Protein AF-A0A947HPV7-F1 (afdb_monomer_lite)

Sequence (232 aa):
MKDLSSWTPMVLSAPIVLSAATLATTDALAGPPMPRPRCEGSESTSCSATPPKAGERVSLGR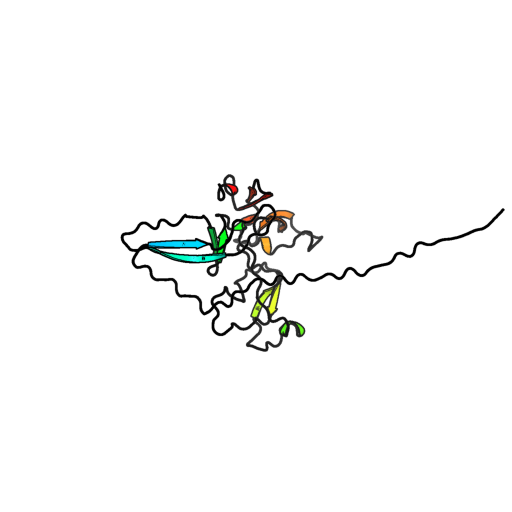IGYNCCPPTAKCNYAYVPFTECGHETCVYGRDPGRCPTRQPVVDPSASKDGGKSCSYGEPEQVCLNRKVTSACLMPYPTNYSGPPRNPPFKTCGDDRCTTSTFIEDCYPTRAETKKCDGAWTPVCLGGQLTDRCLPKAPPAGTTFAATVFATCKDGSCAIGGEGACSSFD

pLDDT: mean 75.67, std 17.44, range [29.84, 95.31]

Structure (mmCIF, N/CA/C/O backbone):
data_AF-A0A947HPV7-F1
#
_entry.id   AF-A0A947HPV7-F1
#
loop_
_atom_site.group_PDB
_atom_site.id
_atom_site.type_symbol
_atom_site.label_atom_id
_atom_site.label_alt_id
_atom_site.label_comp_id
_atom_site.label_asym_id
_atom_site.label_entity_id
_atom_site.label_seq_id
_atom_site.pdbx_PDB_ins_code
_atom_site.Cartn_x
_atom_site.Cartn_y
_atom_site.Cartn_z
_atom_site.oc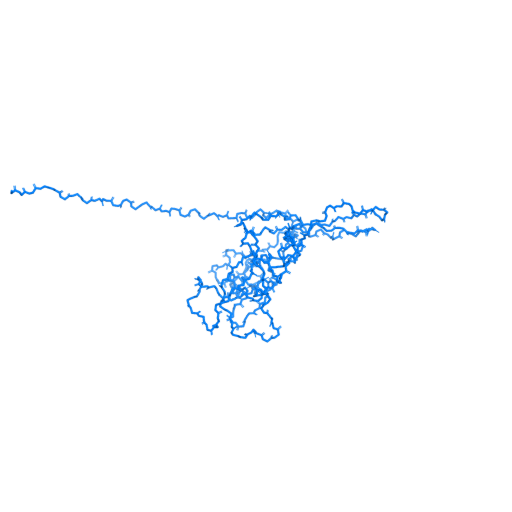cupancy
_atom_site.B_iso_or_equiv
_atom_site.auth_seq_id
_atom_site.auth_comp_id
_atom_site.auth_asym_id
_atom_site.auth_atom_id
_atom_site.pdbx_PDB_model_num
ATOM 1 N N . MET A 1 1 ? -43.108 -37.266 -48.393 1.00 36.88 1 MET A N 1
ATOM 2 C CA . MET A 1 1 ? -41.988 -37.076 -49.343 1.00 36.88 1 MET A CA 1
ATOM 3 C C . MET A 1 1 ? -41.836 -35.571 -49.499 1.00 36.88 1 MET A C 1
ATOM 5 O O . MET A 1 1 ? -42.781 -34.956 -49.954 1.00 36.88 1 MET A O 1
ATOM 9 N N . LYS A 1 2 ? -40.947 -34.961 -48.715 1.00 39.06 2 LYS A N 1
ATOM 10 C CA . LYS A 1 2 ? -39.577 -34.518 -49.045 1.00 39.06 2 LYS A CA 1
ATOM 11 C C . LYS A 1 2 ? -39.546 -33.004 -49.316 1.00 39.06 2 LYS A C 1
ATOM 13 O O . LYS A 1 2 ? -40.256 -32.524 -50.186 1.00 39.06 2 LYS A O 1
ATOM 18 N N . ASP A 1 3 ? -38.672 -32.369 -48.538 1.00 41.78 3 ASP A N 1
ATOM 19 C CA . ASP A 1 3 ? -38.000 -31.080 -48.709 1.00 41.78 3 ASP A CA 1
ATOM 20 C C . ASP A 1 3 ? -38.764 -29.768 -48.497 1.00 41.78 3 ASP A C 1
ATOM 22 O O . ASP A 1 3 ? -39.730 -29.457 -49.181 1.00 41.78 3 ASP A O 1
ATOM 26 N N . LEU A 1 4 ? -38.244 -29.015 -47.517 1.00 38.34 4 LEU A N 1
ATOM 27 C CA . LEU A 1 4 ? -38.099 -27.558 -47.352 1.00 38.34 4 LEU A CA 1
ATOM 28 C C . LEU A 1 4 ? -37.898 -27.338 -45.838 1.00 38.34 4 LEU A C 1
ATOM 30 O O . LEU A 1 4 ? -38.616 -27.907 -45.030 1.00 38.34 4 LEU A O 1
ATOM 34 N N . SER A 1 5 ? -36.984 -26.540 -45.316 1.00 41.97 5 SER A N 1
ATOM 35 C CA . SER A 1 5 ? -35.891 -25.753 -45.856 1.00 41.97 5 SER A CA 1
ATOM 36 C C . SER A 1 5 ? -35.039 -25.404 -44.635 1.00 41.97 5 SER A C 1
ATOM 38 O O . SER A 1 5 ? -35.573 -24.979 -43.611 1.00 41.97 5 SER A O 1
ATOM 40 N N . SER A 1 6 ? -33.728 -25.604 -44.738 1.00 43.06 6 SER A N 1
ATOM 41 C CA . SER A 1 6 ? -32.732 -25.145 -43.769 1.00 43.06 6 SER A CA 1
ATOM 42 C C . SER A 1 6 ? -32.863 -23.636 -43.539 1.00 43.06 6 SER A C 1
ATOM 44 O O . SER A 1 6 ? -32.857 -22.876 -44.507 1.00 43.06 6 SER A O 1
ATOM 46 N N . TRP A 1 7 ? -32.964 -23.210 -42.279 1.00 37.97 7 TRP A N 1
ATOM 47 C CA . TRP A 1 7 ? -32.727 -21.825 -41.866 1.00 37.97 7 TRP A CA 1
ATOM 48 C C . TRP A 1 7 ? -31.740 -21.825 -40.700 1.00 37.97 7 TRP A C 1
ATOM 50 O O . TRP A 1 7 ? -32.067 -22.157 -39.562 1.00 37.97 7 TRP A O 1
ATOM 60 N N . THR A 1 8 ? -30.502 -21.473 -41.022 1.00 46.19 8 THR A N 1
ATOM 61 C CA . THR A 1 8 ? -29.426 -21.111 -40.102 1.00 46.19 8 THR A CA 1
ATOM 62 C C . THR A 1 8 ? -29.732 -19.752 -39.464 1.00 46.19 8 THR A C 1
ATOM 64 O O . THR A 1 8 ? -29.945 -18.785 -40.197 1.00 46.19 8 THR A O 1
ATOM 67 N N . PRO A 1 9 ? -29.698 -19.602 -38.129 1.00 40.59 9 PRO A N 1
ATOM 68 C CA . PRO A 1 9 ? -29.653 -18.278 -37.529 1.00 40.59 9 PRO A CA 1
ATOM 69 C C . PRO A 1 9 ? -28.233 -17.709 -37.656 1.00 40.59 9 PRO A C 1
ATOM 71 O O . PRO A 1 9 ? -27.272 -18.255 -37.113 1.00 40.59 9 PRO A O 1
ATOM 74 N N . MET A 1 10 ? -28.100 -16.598 -38.386 1.00 39.28 10 MET A N 1
ATOM 75 C CA . MET A 1 10 ? -26.909 -15.750 -38.342 1.00 39.28 10 MET A CA 1
ATOM 76 C C . MET A 1 10 ? -26.777 -15.155 -36.937 1.00 39.28 10 MET A C 1
ATOM 78 O O . MET A 1 10 ? -27.600 -14.350 -36.506 1.00 39.28 10 MET A O 1
ATOM 82 N N . VAL A 1 11 ? -25.722 -15.548 -36.227 1.00 42.78 11 VAL A N 1
ATOM 83 C CA . VAL A 1 11 ? -25.285 -14.900 -34.991 1.00 42.78 11 VAL A CA 1
ATOM 84 C C . VAL A 1 11 ? -24.641 -13.571 -35.382 1.00 42.78 11 VAL A C 1
ATOM 86 O O . VAL A 1 11 ? -23.520 -13.539 -35.886 1.00 42.78 11 VAL A O 1
ATOM 89 N N . LEU A 1 12 ? -25.368 -12.469 -35.184 1.00 41.06 12 LEU A N 1
ATOM 90 C CA . LEU A 1 12 ? -24.816 -11.120 -35.276 1.00 41.06 12 LEU A CA 1
ATOM 91 C C . LEU A 1 12 ? -23.882 -10.903 -34.075 1.00 41.06 12 LEU A C 1
ATOM 93 O O . LEU A 1 12 ? -24.311 -10.587 -32.967 1.00 41.06 12 LEU A O 1
ATOM 97 N N . SER A 1 13 ? -22.589 -11.111 -34.290 1.00 40.81 13 SER A N 1
ATOM 98 C CA . SER A 1 13 ? -21.527 -10.725 -33.366 1.00 40.81 13 SER A CA 1
ATOM 99 C C . SER A 1 13 ? -21.391 -9.201 -33.357 1.00 40.81 13 SER A C 1
ATOM 101 O O . SER A 1 13 ? -20.741 -8.623 -34.227 1.00 40.81 13 SER A O 1
ATOM 103 N N . ALA A 1 14 ? -22.020 -8.545 -32.383 1.00 39.09 14 ALA A N 1
ATOM 104 C CA . ALA A 1 14 ? -21.755 -7.144 -32.079 1.00 39.09 14 ALA A CA 1
ATOM 105 C C . ALA A 1 14 ? -20.405 -7.029 -31.341 1.00 39.09 14 ALA A C 1
ATOM 107 O O . ALA A 1 14 ? -20.198 -7.739 -30.352 1.00 39.09 14 ALA A O 1
ATOM 108 N N . PRO A 1 15 ? -19.474 -6.160 -31.772 1.00 40.53 15 PRO A N 1
ATOM 109 C CA . PRO A 1 15 ? -18.279 -5.879 -30.995 1.00 40.53 15 PRO A CA 1
ATOM 110 C C . PRO A 1 15 ? -18.674 -5.117 -29.725 1.00 40.53 15 PRO A C 1
ATOM 112 O O . PRO A 1 15 ? -19.199 -4.005 -29.782 1.00 40.53 15 PRO A O 1
ATOM 115 N N . ILE A 1 16 ? -18.412 -5.723 -28.566 1.00 42.50 16 ILE A N 1
ATOM 116 C CA . ILE A 1 16 ? -18.448 -5.035 -27.276 1.00 42.50 16 ILE A CA 1
ATOM 117 C C . ILE A 1 16 ? -17.288 -4.038 -27.289 1.00 42.50 16 ILE A C 1
ATOM 119 O O . ILE A 1 16 ? -16.127 -4.405 -27.113 1.00 42.50 16 ILE A O 1
ATOM 123 N N . VAL A 1 17 ? -17.604 -2.769 -27.530 1.00 34.84 17 VAL A N 1
ATOM 124 C CA . VAL A 1 17 ? -16.683 -1.661 -27.283 1.00 34.84 17 VAL A CA 1
ATOM 125 C C . VAL A 1 17 ? -16.514 -1.575 -25.766 1.00 34.84 17 VAL A C 1
ATOM 127 O O . VAL A 1 17 ? -17.391 -1.079 -25.061 1.00 34.84 17 VAL A O 1
ATOM 130 N N . LEU A 1 18 ? -15.405 -2.114 -25.246 1.00 37.97 18 LEU A N 1
ATOM 131 C CA . LEU A 1 18 ? -14.950 -1.815 -23.891 1.00 37.97 18 LEU A CA 1
ATOM 132 C C . LEU A 1 18 ? -14.588 -0.326 -23.855 1.00 37.97 18 LEU A C 1
ATOM 134 O O . LEU A 1 18 ? -13.477 0.070 -24.204 1.00 37.97 18 LEU A O 1
ATOM 138 N N . SER A 1 19 ? -15.534 0.507 -23.435 1.00 34.28 19 SER A N 1
ATOM 139 C CA . SER A 1 19 ? -15.225 1.850 -22.964 1.00 34.28 19 SER A CA 1
ATOM 140 C C . SER A 1 19 ? -14.350 1.699 -21.724 1.00 34.28 19 SER A C 1
ATOM 142 O O . SER A 1 19 ? -14.836 1.362 -20.644 1.00 34.28 19 SER A O 1
ATOM 144 N N . ALA A 1 20 ? -13.043 1.898 -21.888 1.00 35.38 20 ALA A N 1
ATOM 145 C CA . ALA A 1 20 ? -12.137 2.099 -20.774 1.00 35.38 20 ALA A CA 1
ATOM 146 C C . ALA A 1 20 ? -12.639 3.326 -20.008 1.00 35.38 20 ALA A C 1
ATOM 148 O O . ALA A 1 20 ? -12.491 4.458 -20.463 1.00 35.38 20 ALA A O 1
ATOM 149 N N . ALA A 1 21 ? -13.286 3.091 -18.867 1.00 32.97 21 ALA A N 1
ATOM 150 C CA . ALA A 1 21 ? -13.530 4.130 -17.890 1.00 32.97 21 ALA A CA 1
ATOM 151 C C . ALA A 1 21 ? -12.157 4.587 -17.392 1.00 32.97 21 ALA A C 1
ATOM 153 O O . ALA A 1 21 ? -11.554 3.975 -16.509 1.00 32.97 21 ALA A O 1
ATOM 154 N N . THR A 1 22 ? -11.628 5.637 -18.011 1.00 31.30 22 THR A N 1
ATOM 155 C CA . THR A 1 22 ? -10.581 6.451 -17.419 1.00 31.30 22 THR A CA 1
ATOM 156 C C . THR A 1 22 ? -11.155 6.991 -16.117 1.00 31.30 22 THR A C 1
ATOM 158 O O . THR A 1 22 ? -11.947 7.929 -16.098 1.00 31.30 22 THR A O 1
ATOM 161 N N . LEU A 1 23 ? -10.783 6.345 -15.011 1.00 33.91 23 LEU A N 1
ATOM 162 C CA . LEU A 1 23 ? -10.819 6.934 -13.682 1.00 33.91 23 LEU A CA 1
ATOM 163 C C . LEU A 1 23 ? -9.929 8.176 -13.742 1.00 33.91 23 LEU A C 1
ATOM 165 O O . LEU A 1 23 ? -8.736 8.122 -13.459 1.00 33.91 23 LEU A O 1
ATOM 169 N N . ALA A 1 24 ? -10.511 9.293 -14.167 1.00 29.84 24 ALA A N 1
ATOM 170 C CA . ALA A 1 24 ? -9.998 10.604 -13.855 1.00 29.84 24 ALA A CA 1
ATOM 171 C C . ALA A 1 24 ? -10.168 10.753 -12.343 1.00 29.84 24 ALA A C 1
ATOM 173 O O . ALA A 1 24 ? -11.194 11.220 -11.851 1.00 29.84 24 ALA A O 1
ATOM 174 N N . THR A 1 25 ? -9.177 10.283 -11.587 1.00 37.09 25 THR A N 1
ATOM 175 C CA . THR A 1 25 ? -8.953 10.816 -10.253 1.00 37.09 25 THR A CA 1
ATOM 176 C C . THR A 1 25 ? -8.834 12.315 -10.447 1.00 37.09 25 THR A C 1
ATOM 178 O O . THR A 1 25 ? -8.007 12.778 -11.232 1.00 37.09 25 THR A O 1
ATOM 181 N N . THR A 1 26 ? -9.724 13.070 -9.815 1.00 35.22 26 THR A N 1
ATOM 182 C CA . THR A 1 26 ? -9.623 14.520 -9.709 1.00 35.22 26 THR A CA 1
ATOM 183 C C . THR A 1 26 ? -8.337 14.837 -8.952 1.00 35.22 26 THR A C 1
ATOM 185 O O . THR A 1 26 ? -8.346 15.050 -7.741 1.00 35.22 26 THR A O 1
ATOM 188 N N . ASP A 1 27 ? -7.215 14.807 -9.666 1.00 39.22 27 ASP A N 1
ATOM 189 C CA . ASP A 1 27 ? -5.938 15.345 -9.239 1.00 39.22 27 ASP A CA 1
ATOM 190 C C . ASP A 1 27 ? -6.121 16.858 -9.223 1.00 39.22 27 ASP A C 1
ATOM 192 O O . ASP A 1 27 ? -5.882 17.564 -10.203 1.00 39.22 27 ASP A O 1
ATOM 196 N N . ALA A 1 28 ? -6.643 17.350 -8.101 1.00 40.19 28 ALA A N 1
ATOM 197 C CA . ALA A 1 28 ? -6.639 18.762 -7.794 1.00 40.19 28 ALA A CA 1
ATOM 198 C C . ALA A 1 28 ? -5.209 19.280 -7.999 1.00 40.19 28 ALA A C 1
ATOM 200 O O . ALA A 1 28 ? -4.260 18.784 -7.385 1.00 40.19 28 ALA A O 1
ATOM 201 N N . LEU A 1 29 ? -5.083 20.253 -8.901 1.00 41.31 29 LEU A N 1
ATOM 202 C CA . LEU A 1 29 ? -3.902 21.077 -9.132 1.00 41.31 29 LEU A CA 1
ATOM 203 C C . LEU A 1 29 ? -3.449 21.652 -7.785 1.00 41.31 29 LEU A C 1
ATOM 205 O O . LEU A 1 29 ? -4.025 22.622 -7.300 1.00 41.31 29 LEU A O 1
ATOM 209 N N . ALA A 1 30 ? -2.479 21.021 -7.134 1.00 44.16 30 ALA A N 1
ATOM 210 C CA . ALA A 1 30 ? -2.144 21.345 -5.753 1.00 44.16 30 ALA A CA 1
ATOM 211 C C . ALA A 1 30 ? -0.733 21.935 -5.695 1.00 44.16 30 ALA A C 1
ATOM 213 O O . ALA A 1 30 ? 0.182 21.168 -5.958 1.00 44.16 30 ALA A O 1
ATOM 214 N N . GLY A 1 31 ? -0.613 23.236 -5.332 1.00 40.72 31 GLY A N 1
ATOM 215 C CA . GLY A 1 31 ? 0.592 24.103 -5.148 1.00 40.72 31 GLY A CA 1
ATOM 216 C C . GLY A 1 31 ? 1.699 23.521 -4.253 1.00 40.72 31 GLY A C 1
ATOM 217 O O . GLY A 1 31 ? 1.467 22.426 -3.849 1.00 40.72 31 GLY A O 1
ATOM 218 N N . PRO A 1 32 ? 2.853 24.113 -3.873 1.00 41.81 32 PRO A N 1
ATOM 219 C CA . PRO A 1 32 ? 3.799 23.491 -2.902 1.00 41.81 32 PRO A CA 1
ATOM 220 C C . PRO A 1 32 ? 3.124 23.063 -1.577 1.00 41.81 32 PRO A C 1
ATOM 222 O O . PRO A 1 32 ? 2.127 23.695 -1.210 1.00 41.81 32 PRO A O 1
ATOM 225 N N . PRO A 1 33 ? 3.583 21.994 -0.872 1.00 51.88 33 PRO A N 1
ATOM 226 C CA . PRO A 1 33 ? 2.921 21.522 0.352 1.00 51.88 33 PRO A CA 1
ATOM 227 C C . PRO A 1 33 ? 2.881 22.673 1.337 1.00 51.88 33 PRO A C 1
ATOM 229 O O . PRO A 1 33 ? 3.920 23.260 1.647 1.00 51.88 33 PRO A O 1
ATOM 232 N N . MET A 1 34 ? 1.668 23.064 1.742 1.00 55.84 34 MET A N 1
ATOM 233 C CA . MET A 1 34 ? 1.537 24.183 2.661 1.00 55.84 34 MET A CA 1
ATOM 234 C C . MET A 1 34 ? 2.272 23.796 3.943 1.00 55.84 34 MET A C 1
ATOM 236 O O . MET A 1 34 ? 1.997 22.724 4.488 1.00 55.84 34 MET A O 1
ATOM 240 N N . PRO A 1 35 ? 3.232 24.614 4.411 1.00 63.81 35 PRO A N 1
ATOM 241 C CA . PRO A 1 35 ? 3.934 24.312 5.642 1.00 63.81 35 PRO A CA 1
ATOM 242 C C . PRO A 1 35 ? 2.901 24.142 6.749 1.00 63.81 35 PRO A C 1
ATOM 244 O O . PRO A 1 35 ? 1.957 24.933 6.844 1.00 63.81 35 PRO A O 1
ATOM 247 N N . ARG A 1 36 ? 3.078 23.100 7.569 1.00 68.88 36 ARG A N 1
ATOM 248 C CA . ARG A 1 36 ? 2.191 22.854 8.707 1.00 68.88 36 ARG A CA 1
ATOM 249 C C . ARG A 1 36 ? 2.068 24.148 9.515 1.00 68.88 36 ARG A C 1
ATOM 251 O O . ARG A 1 36 ? 3.105 24.725 9.869 1.00 68.88 36 ARG A O 1
ATOM 258 N N . PRO A 1 37 ? 0.843 24.636 9.764 1.00 69.56 37 PRO A N 1
ATOM 259 C CA . PRO A 1 37 ? 0.669 25.866 10.509 1.00 69.56 37 PRO A CA 1
ATOM 260 C C . PRO A 1 37 ? 1.277 25.672 11.900 1.00 69.56 37 PRO A C 1
ATOM 262 O O . PRO A 1 37 ? 0.976 24.703 12.591 1.00 69.56 37 PRO A O 1
ATOM 265 N N . ARG A 1 38 ? 2.175 26.574 12.310 1.00 77.44 38 ARG A N 1
ATOM 266 C CA . ARG A 1 38 ? 2.682 26.578 13.684 1.00 77.44 38 ARG A CA 1
ATOM 267 C C . ARG A 1 38 ? 1.589 27.148 14.573 1.00 77.44 38 ARG A C 1
ATOM 269 O O . ARG A 1 38 ? 1.400 28.361 14.609 1.00 77.44 38 ARG A O 1
ATOM 276 N N . CYS A 1 39 ? 0.848 26.276 15.241 1.00 76.81 39 CYS A N 1
ATOM 277 C CA . CYS A 1 39 ? -0.177 26.711 16.173 1.00 76.81 39 CYS A CA 1
ATOM 278 C C . CYS A 1 39 ? 0.482 27.289 17.436 1.00 76.81 39 CYS A C 1
ATOM 280 O O . CYS A 1 39 ? 1.349 26.657 18.033 1.00 76.81 39 CYS A O 1
ATOM 282 N N . GLU A 1 40 ? 0.065 28.486 17.852 1.00 78.88 40 GLU A N 1
ATOM 283 C CA . GLU A 1 40 ? 0.431 29.046 19.164 1.00 78.88 40 GLU A CA 1
ATOM 284 C C . GLU A 1 40 ? -0.303 28.326 20.313 1.00 78.88 40 GLU A C 1
ATOM 286 O O . GLU A 1 40 ? 0.167 28.322 21.448 1.00 78.88 40 GLU A O 1
ATOM 291 N N . GLY A 1 41 ? -1.463 27.725 20.012 1.00 77.12 41 GLY A N 1
ATOM 292 C CA . GLY A 1 41 ? -2.264 26.897 20.917 1.00 77.12 41 GLY A CA 1
ATOM 293 C C . GLY A 1 41 ? -2.228 25.410 20.549 1.00 77.12 41 GLY A C 1
ATOM 294 O O . GLY A 1 41 ? -1.184 24.874 20.188 1.00 77.12 41 GLY A O 1
ATOM 295 N N . SER A 1 42 ? -3.367 24.721 20.648 1.00 79.00 42 SER A N 1
ATOM 296 C CA . SER A 1 42 ? -3.470 23.299 20.294 1.00 79.00 42 SER A CA 1
ATOM 297 C C . SER A 1 42 ? -3.722 23.073 18.798 1.00 79.00 42 SER A C 1
ATOM 299 O O . SER A 1 42 ? -4.340 23.893 18.115 1.00 79.00 42 SER A O 1
ATOM 301 N N . GLU A 1 43 ? -3.241 21.934 18.298 1.00 80.62 43 GLU A N 1
ATOM 302 C CA . GLU A 1 43 ? -3.456 21.458 16.931 1.00 80.62 43 GLU A CA 1
ATOM 303 C C . GLU A 1 43 ? -4.539 20.370 16.924 1.00 80.62 43 GLU A C 1
ATOM 305 O O . GLU A 1 43 ? -4.579 19.502 17.798 1.00 80.62 43 GLU A O 1
ATOM 310 N N . SER A 1 44 ? -5.421 20.412 15.929 1.00 83.44 44 SER A N 1
ATOM 311 C CA . SER A 1 44 ? -6.398 19.365 15.648 1.00 83.44 44 SER A CA 1
ATOM 312 C C . SER A 1 44 ? -6.259 18.916 14.202 1.00 83.44 44 SER A C 1
ATOM 314 O O . SER A 1 44 ? -6.193 19.740 13.288 1.00 83.44 44 SER A O 1
ATOM 316 N N . THR A 1 45 ? -6.239 17.603 13.993 1.00 85.31 45 THR A N 1
ATOM 317 C CA . THR A 1 45 ? -6.181 17.006 12.663 1.00 85.31 45 THR A CA 1
ATOM 318 C C . THR A 1 45 ? -7.543 16.473 12.240 1.00 85.31 45 THR A C 1
ATOM 320 O O . THR A 1 45 ? -8.327 15.983 13.055 1.00 85.31 45 THR A O 1
ATOM 323 N N . SER A 1 46 ? -7.831 16.569 10.947 1.00 87.31 46 SER A N 1
ATOM 324 C CA . SER A 1 46 ? -9.015 15.975 10.333 1.00 87.31 46 SER A CA 1
ATOM 325 C C . SER A 1 46 ? -8.643 15.248 9.049 1.00 87.31 46 SER A C 1
ATOM 327 O O . SER A 1 46 ? -7.622 15.537 8.428 1.00 87.31 46 SER A O 1
ATOM 329 N N . CYS A 1 47 ? -9.485 14.304 8.638 1.00 87.56 47 CYS A N 1
ATOM 330 C CA . CYS A 1 47 ? -9.347 13.644 7.351 1.00 87.56 47 CYS A CA 1
ATOM 331 C C . CYS A 1 47 ? -10.452 14.095 6.404 1.00 87.56 47 CYS A C 1
ATOM 333 O O . CYS A 1 47 ? -11.628 14.049 6.759 1.00 87.56 47 CYS A O 1
ATOM 335 N N . SER A 1 48 ? -10.089 14.485 5.182 1.00 87.75 48 SER A N 1
ATOM 336 C CA . SER A 1 48 ? -11.068 14.835 4.145 1.00 87.75 48 SER A CA 1
ATOM 337 C C . SER A 1 48 ? -11.719 13.612 3.479 1.00 87.75 48 SER A C 1
ATOM 339 O O . SER A 1 48 ? -12.513 13.784 2.557 1.00 87.75 48 SER A O 1
ATOM 341 N N . ALA A 1 49 ? -11.336 12.388 3.866 1.00 84.38 49 ALA A N 1
ATOM 342 C CA . ALA A 1 49 ? -11.916 11.161 3.329 1.00 84.38 49 ALA A CA 1
ATOM 343 C C . ALA A 1 49 ? -13.345 10.986 3.844 1.00 84.38 49 ALA A C 1
ATOM 345 O O . ALA A 1 49 ? -13.624 11.193 5.025 1.00 84.38 49 ALA A O 1
ATOM 346 N N . THR A 1 50 ? -14.239 10.537 2.971 1.00 80.81 50 THR A N 1
ATOM 347 C CA . THR A 1 50 ? -15.590 10.150 3.371 1.00 80.81 50 THR A CA 1
ATOM 348 C C . THR A 1 50 ? -15.622 8.691 3.826 1.00 80.81 50 THR A C 1
ATOM 350 O O . THR A 1 50 ? -14.833 7.883 3.324 1.00 80.81 50 THR A O 1
ATOM 353 N N . PRO A 1 51 ? -16.539 8.320 4.740 1.00 77.38 51 PRO A N 1
ATOM 354 C CA . PRO A 1 51 ? -16.772 6.918 5.066 1.00 77.38 51 PRO A CA 1
ATOM 355 C C . PRO A 1 51 ? -17.116 6.128 3.790 1.00 77.38 51 PRO A C 1
ATOM 357 O O . PRO A 1 51 ? -17.978 6.581 3.027 1.00 77.38 51 PRO A O 1
ATOM 360 N N . PRO A 1 52 ? -16.473 4.975 3.529 1.00 73.56 52 PRO A N 1
ATOM 361 C CA . PRO A 1 52 ? -16.844 4.133 2.398 1.00 73.56 52 PRO A CA 1
ATOM 362 C C . PRO A 1 52 ? -18.240 3.544 2.619 1.00 73.56 52 PRO A C 1
ATOM 364 O O . PRO A 1 52 ? -18.606 3.191 3.742 1.00 73.56 52 PRO A O 1
ATOM 367 N N . LYS A 1 53 ? -19.023 3.406 1.548 1.00 74.81 53 LYS A N 1
ATOM 368 C CA . LYS A 1 53 ? -20.268 2.628 1.596 1.00 74.81 53 LYS A CA 1
ATOM 369 C C . LYS A 1 53 ? -19.952 1.133 1.547 1.00 74.81 53 LYS A C 1
ATOM 371 O O . LYS A 1 53 ? -18.879 0.728 1.100 1.00 74.81 53 LYS A O 1
ATOM 376 N N . ALA A 1 54 ? -20.900 0.301 1.979 1.00 69.06 54 ALA A N 1
ATOM 377 C CA . ALA A 1 54 ? -20.754 -1.152 1.918 1.00 69.06 54 ALA A CA 1
ATOM 378 C C . ALA A 1 54 ? -20.411 -1.612 0.487 1.00 69.06 54 ALA A C 1
ATOM 380 O O . ALA A 1 54 ? -21.107 -1.265 -0.469 1.00 69.06 54 ALA A O 1
ATOM 381 N N . GLY A 1 55 ? -19.322 -2.373 0.348 1.00 66.06 55 GLY A N 1
ATOM 382 C CA . GLY A 1 55 ? -18.811 -2.855 -0.941 1.00 66.06 55 GLY A CA 1
ATOM 383 C C . GLY A 1 55 ? -18.030 -1.829 -1.775 1.00 66.06 55 GLY A C 1
ATOM 384 O O . GLY A 1 55 ? -17.518 -2.183 -2.838 1.00 66.06 55 GLY A O 1
ATOM 385 N N . GLU A 1 56 ? -17.899 -0.582 -1.320 1.00 72.81 56 GLU A N 1
ATOM 386 C CA . GLU A 1 56 ? -17.113 0.448 -2.000 1.00 72.81 56 GLU A CA 1
ATOM 387 C C . GLU A 1 56 ? -15.632 0.375 -1.599 1.00 72.81 56 GLU A C 1
ATOM 389 O O . GLU A 1 56 ? -15.271 -0.055 -0.501 1.00 72.81 56 GLU A O 1
ATOM 394 N N . ARG A 1 57 ? -14.745 0.799 -2.504 1.00 69.00 57 ARG A N 1
ATOM 395 C CA . ARG A 1 57 ? -13.325 0.949 -2.174 1.00 69.00 57 ARG A CA 1
ATOM 396 C C . ARG A 1 57 ? -13.121 2.140 -1.245 1.00 69.00 57 ARG A C 1
ATOM 398 O O . ARG A 1 57 ? -13.786 3.163 -1.369 1.00 69.00 57 ARG A O 1
ATOM 405 N N . VAL A 1 58 ? -12.139 2.022 -0.358 1.00 76.94 58 VAL A N 1
ATOM 406 C CA . VAL A 1 58 ? -11.732 3.122 0.516 1.00 76.94 58 VAL A CA 1
ATOM 407 C C . VAL A 1 58 ? -11.193 4.281 -0.327 1.00 76.94 58 VAL A C 1
ATOM 409 O O . VAL A 1 58 ? -10.267 4.106 -1.122 1.00 76.94 58 VAL A O 1
ATOM 412 N N . SER A 1 59 ? -11.760 5.472 -0.141 1.00 78.69 59 SER A N 1
ATOM 413 C CA . SER A 1 59 ? -11.255 6.708 -0.738 1.00 78.69 59 SER A CA 1
ATOM 414 C C . SER A 1 59 ? -10.123 7.294 0.101 1.00 78.69 59 SER A C 1
ATOM 416 O O . SER A 1 59 ? -10.245 7.404 1.323 1.00 78.69 59 SER A O 1
ATOM 418 N N . LEU A 1 60 ? -9.054 7.731 -0.559 1.00 83.75 60 LEU A N 1
ATOM 419 C CA . LEU A 1 60 ? -7.964 8.448 0.090 1.00 83.75 60 LEU A CA 1
ATOM 420 C C . LEU A 1 60 ? -8.343 9.925 0.281 1.00 83.75 60 LEU A C 1
ATOM 422 O O . LEU A 1 60 ? -8.729 10.597 -0.674 1.00 83.75 60 LEU A O 1
ATOM 426 N N . GLY A 1 61 ? -8.213 10.429 1.503 1.00 86.44 61 GLY A N 1
ATOM 427 C CA . GLY A 1 61 ? -8.358 11.842 1.846 1.00 86.44 61 GLY A CA 1
ATOM 428 C C . GLY A 1 61 ? -7.014 12.520 2.094 1.00 86.44 61 GLY A C 1
ATOM 429 O O . GLY A 1 61 ? -5.964 11.874 2.127 1.00 86.44 61 GLY A O 1
ATOM 430 N N . ARG A 1 62 ? -7.053 13.836 2.304 1.00 86.25 62 ARG A N 1
ATOM 431 C CA . ARG A 1 62 ? -5.930 14.633 2.809 1.00 86.25 62 ARG A CA 1
ATOM 432 C C . ARG A 1 62 ? -6.112 14.925 4.291 1.00 86.25 62 ARG A C 1
ATOM 434 O O . ARG A 1 62 ? -7.237 15.122 4.754 1.00 86.25 62 ARG A O 1
ATOM 441 N N . ILE A 1 63 ? -4.994 14.969 5.004 1.00 86.12 63 ILE A N 1
ATOM 442 C CA . ILE A 1 63 ? -4.955 15.416 6.392 1.00 86.12 63 ILE A CA 1
ATOM 443 C C . ILE A 1 63 ? -5.058 16.942 6.394 1.00 86.12 63 ILE A C 1
ATOM 445 O O . ILE A 1 63 ? -4.250 17.629 5.770 1.00 86.12 63 ILE A O 1
ATOM 449 N N . GLY A 1 64 ? -6.074 17.464 7.072 1.00 84.94 64 GLY A N 1
ATOM 450 C CA . GLY A 1 64 ? -6.219 18.879 7.384 1.00 84.94 64 GLY A CA 1
ATOM 451 C C . GLY A 1 64 ? -5.666 19.181 8.773 1.00 84.94 64 GLY A C 1
ATOM 452 O O . GLY A 1 64 ? -5.872 18.399 9.700 1.00 84.94 64 GLY A O 1
ATOM 453 N N . TYR A 1 65 ? -4.998 20.325 8.915 1.00 83.38 65 TYR A N 1
ATOM 454 C CA . TYR A 1 65 ? -4.468 20.826 10.183 1.00 83.38 65 TYR A CA 1
ATOM 455 C C . TYR A 1 65 ? -5.220 22.094 10.576 1.00 83.38 65 TYR A C 1
ATOM 457 O O . TYR A 1 65 ? -5.221 23.073 9.830 1.00 83.38 65 TYR A O 1
ATOM 465 N N . ASN A 1 66 ? -5.855 22.078 11.744 1.00 82.31 66 ASN A N 1
ATOM 466 C CA . ASN A 1 66 ? -6.591 23.210 12.290 1.00 82.31 66 ASN A CA 1
ATOM 467 C C . ASN A 1 66 ? -5.912 23.673 13.578 1.00 82.31 66 ASN A C 1
ATOM 469 O O . ASN A 1 66 ? -5.671 22.868 14.478 1.00 82.31 66 ASN A O 1
ATOM 473 N N . CYS A 1 67 ? -5.645 24.973 13.684 1.00 84.12 67 CYS A N 1
ATOM 474 C CA . CYS A 1 67 ? -5.142 25.569 14.916 1.00 84.12 67 CYS A CA 1
ATOM 475 C C . CYS A 1 67 ? -6.289 26.091 15.775 1.00 84.12 67 CYS A C 1
ATOM 477 O O . CYS A 1 67 ? -7.221 26.727 15.276 1.00 84.12 67 CYS A O 1
ATOM 479 N N . CYS A 1 68 ? -6.182 25.871 17.079 1.00 82.56 68 CYS A N 1
ATOM 480 C CA . CYS A 1 68 ? -7.047 26.483 18.073 1.00 82.56 68 CYS A CA 1
ATOM 481 C C . CYS A 1 68 ? -6.276 27.553 18.856 1.00 82.56 68 CYS A C 1
ATOM 483 O O . CYS A 1 68 ? -5.082 27.383 19.119 1.00 82.56 68 CYS A O 1
ATOM 485 N N . PRO A 1 69 ? -6.940 28.649 19.263 1.00 81.62 69 PRO A N 1
ATOM 486 C CA . PRO A 1 69 ? -6.353 29.624 20.174 1.00 81.62 69 PRO A CA 1
ATOM 487 C C . PRO A 1 69 ? -5.899 28.969 21.496 1.00 81.62 69 PRO A C 1
ATOM 489 O O . PRO A 1 69 ? -6.569 28.042 21.956 1.00 81.62 69 PRO A O 1
ATOM 492 N N . PRO A 1 70 ? -4.848 29.478 22.170 1.00 76.88 70 PRO A N 1
ATOM 493 C CA . PRO A 1 70 ? -4.305 28.897 23.409 1.00 76.88 70 PRO A CA 1
ATOM 494 C C . PRO A 1 70 ? -5.318 28.704 24.549 1.00 76.88 70 PRO A C 1
ATOM 496 O O . PRO A 1 70 ? -5.143 27.839 25.402 1.00 76.88 70 PRO A O 1
ATOM 499 N N . THR A 1 71 ? -6.382 29.508 24.578 1.00 78.25 71 THR A N 1
ATOM 500 C CA . THR A 1 71 ? -7.411 29.497 25.630 1.00 78.25 71 THR A CA 1
ATOM 501 C C . THR A 1 71 ? -8.714 28.816 25.208 1.00 78.25 71 THR A C 1
ATOM 503 O O . THR A 1 71 ? -9.633 28.695 26.019 1.00 78.25 71 THR A O 1
ATOM 506 N N . ALA A 1 72 ? -8.819 28.357 23.958 1.00 74.56 72 ALA A N 1
ATOM 507 C CA . ALA A 1 72 ? -10.023 27.738 23.423 1.00 74.56 72 ALA A CA 1
ATOM 508 C C . ALA A 1 72 ? -9.888 26.212 23.391 1.00 74.56 72 ALA A C 1
ATOM 510 O O . ALA A 1 72 ? -8.883 25.661 22.944 1.00 74.56 72 ALA A O 1
ATOM 511 N N . LYS A 1 73 ? -10.940 25.503 23.810 1.00 69.19 73 LYS A N 1
ATOM 512 C CA . LYS A 1 73 ? -11.032 24.063 23.553 1.00 69.19 73 LYS A CA 1
ATOM 513 C C . LYS A 1 73 ? -11.319 23.858 22.067 1.00 69.19 73 LYS A C 1
ATOM 515 O O . LYS A 1 73 ? -12.320 24.372 21.571 1.00 69.19 73 LYS A O 1
ATOM 520 N N . CYS A 1 74 ? -10.476 23.094 21.375 1.00 72.12 74 CYS A N 1
ATOM 521 C CA . CYS A 1 74 ? -10.805 22.608 20.039 1.00 72.12 74 CYS A CA 1
ATOM 522 C C . CYS A 1 74 ? -12.087 21.778 20.125 1.00 72.12 74 CYS A C 1
ATOM 524 O O . CYS A 1 74 ? -12.072 20.687 20.687 1.00 72.12 74 CYS A O 1
ATOM 526 N N . ASN A 1 75 ? -13.186 22.297 19.586 1.00 69.19 75 ASN A N 1
ATOM 527 C CA . ASN A 1 75 ? -14.474 21.607 19.578 1.00 69.19 75 ASN A CA 1
ATOM 528 C C . ASN A 1 75 ? -14.801 21.081 18.174 1.00 69.19 75 ASN A C 1
ATOM 530 O O . ASN A 1 75 ? -15.927 21.192 17.694 1.00 69.19 75 ASN A O 1
ATOM 534 N N . TYR A 1 76 ? -13.783 20.569 17.481 1.00 69.94 76 TYR A N 1
ATOM 535 C CA . TYR A 1 76 ? -13.972 19.876 16.215 1.00 69.94 76 TYR A CA 1
ATOM 536 C C . TYR A 1 76 ? -14.437 18.451 16.508 1.00 69.94 76 TYR A C 1
ATOM 538 O O . TYR A 1 76 ? -13.887 17.787 17.387 1.00 69.94 76 TYR A O 1
ATOM 546 N N . ALA A 1 77 ? -15.455 17.985 15.782 1.00 65.50 77 ALA A N 1
ATOM 547 C CA . ALA A 1 77 ? -15.893 16.599 15.869 1.00 65.50 77 ALA A CA 1
ATOM 548 C C . ALA A 1 77 ? -14.706 15.685 15.527 1.00 65.50 77 ALA A C 1
ATOM 550 O O . ALA A 1 77 ? -14.211 15.702 14.398 1.00 65.50 77 ALA A O 1
ATOM 551 N N . TYR A 1 78 ? -14.226 14.923 16.513 1.00 70.00 78 TYR A N 1
ATOM 552 C CA . TYR A 1 78 ? -13.123 13.992 16.311 1.00 70.00 78 TYR A CA 1
ATOM 553 C C . TYR A 1 78 ? -13.642 12.773 15.560 1.00 70.00 78 TYR A C 1
ATOM 555 O O . TYR A 1 78 ? -14.154 11.818 16.143 1.00 70.00 78 TYR A O 1
ATOM 563 N N . VAL A 1 79 ? -13.532 12.834 14.241 1.00 77.38 79 VAL A N 1
ATOM 564 C CA . VAL A 1 79 ? -13.768 11.686 13.381 1.00 77.38 79 VAL A CA 1
ATOM 565 C C . VAL A 1 79 ? -12.479 10.865 13.357 1.00 77.38 79 VAL A C 1
ATOM 567 O O . VAL A 1 79 ? -11.447 11.395 12.937 1.00 77.38 79 VAL A O 1
ATOM 570 N N . PRO A 1 80 ? -12.492 9.599 13.809 1.00 82.81 80 PRO A N 1
ATOM 571 C CA . PRO A 1 80 ? -11.297 8.775 13.765 1.00 82.81 80 PRO A CA 1
ATOM 572 C C . PRO A 1 80 ? -10.855 8.551 12.316 1.00 82.81 80 PRO A C 1
ATOM 574 O O . PRO A 1 80 ? -11.667 8.241 11.442 1.00 82.81 80 PRO A O 1
ATOM 577 N N . PHE A 1 81 ? -9.556 8.686 12.076 1.00 88.25 81 PHE A N 1
ATOM 578 C CA . PHE A 1 81 ? -8.935 8.413 10.786 1.00 88.25 81 PHE A CA 1
ATOM 579 C C . PHE A 1 81 ? -7.554 7.777 10.985 1.00 88.25 81 PHE A C 1
ATOM 581 O O . PHE A 1 81 ? -6.948 7.899 12.053 1.00 88.25 81 PHE A O 1
ATOM 588 N N . THR A 1 82 ? -7.045 7.129 9.941 1.00 88.06 82 THR A N 1
ATOM 589 C CA . THR A 1 82 ? -5.699 6.552 9.910 1.00 88.06 82 THR A CA 1
ATOM 590 C C . THR A 1 82 ? -4.843 7.293 8.903 1.00 88.06 82 THR A C 1
ATOM 592 O O . THR A 1 82 ? -5.270 7.524 7.773 1.00 88.06 82 THR A O 1
ATOM 595 N N . GLU A 1 83 ? -3.624 7.657 9.300 1.00 88.81 83 GLU A N 1
ATOM 596 C CA . GLU A 1 83 ? -2.632 8.235 8.396 1.00 88.81 83 GLU A CA 1
ATOM 597 C C . GLU A 1 83 ? -2.031 7.156 7.492 1.00 88.81 83 GLU A C 1
ATOM 599 O O . GLU A 1 83 ? -1.507 6.147 7.961 1.00 88.81 83 GLU A O 1
ATOM 604 N N . CYS A 1 84 ? -2.055 7.400 6.184 1.00 84.94 84 CYS A N 1
ATOM 605 C CA . CYS A 1 84 ? -1.489 6.511 5.165 1.00 84.94 84 CYS A CA 1
ATOM 606 C C . CYS A 1 84 ? -0.148 7.025 4.619 1.00 84.94 84 CYS A C 1
ATOM 608 O O . CYS A 1 84 ? 0.294 6.619 3.543 1.00 84.94 84 CYS A O 1
ATOM 610 N N . GLY A 1 85 ? 0.482 7.956 5.343 1.00 82.00 85 GLY A N 1
ATOM 611 C CA . GLY A 1 85 ? 1.696 8.655 4.932 1.00 82.00 85 GLY A CA 1
ATOM 612 C C . GLY A 1 85 ? 1.439 9.803 3.951 1.00 82.00 85 GLY A C 1
ATOM 613 O O . GLY A 1 85 ? 0.364 9.925 3.360 1.00 82.00 85 GLY A O 1
ATOM 614 N N . HIS A 1 86 ? 2.446 10.667 3.788 1.00 78.75 86 HIS A N 1
ATOM 615 C CA . HIS A 1 86 ? 2.445 11.788 2.836 1.00 78.75 86 HIS A CA 1
ATOM 616 C C . HIS A 1 86 ? 1.176 12.658 2.886 1.00 78.75 86 HIS A C 1
ATOM 618 O O . HIS A 1 86 ? 0.555 12.911 1.856 1.00 78.75 86 HIS A O 1
ATOM 624 N N . GLU A 1 87 ? 0.781 13.063 4.099 1.00 79.75 87 GLU A N 1
ATOM 625 C CA . GLU A 1 87 ? -0.378 13.939 4.361 1.00 79.75 87 GLU A CA 1
ATOM 626 C C . GLU A 1 87 ? -1.712 13.383 3.852 1.00 79.75 87 GLU A C 1
ATOM 628 O O . GLU A 1 87 ? -2.652 14.124 3.556 1.00 79.75 87 GLU A O 1
ATOM 633 N N . THR A 1 88 ? -1.808 12.060 3.754 1.00 85.06 88 THR A N 1
ATOM 634 C CA . THR A 1 88 ? -3.051 11.388 3.390 1.00 85.06 88 THR A CA 1
ATOM 635 C C . THR A 1 88 ? -3.559 10.487 4.478 1.00 85.06 88 THR A C 1
ATOM 637 O O . THR A 1 88 ? -2.815 10.024 5.342 1.00 85.06 88 THR A O 1
ATOM 640 N N . CYS A 1 89 ? -4.853 10.239 4.403 1.00 87.94 89 CYS A N 1
ATOM 641 C CA . CYS A 1 89 ? -5.577 9.518 5.416 1.00 87.94 89 CYS A CA 1
ATOM 642 C C . CYS A 1 89 ? -6.741 8.741 4.815 1.00 87.94 89 CYS A C 1
ATOM 644 O O . CYS A 1 89 ? -7.186 9.006 3.696 1.00 87.94 89 CYS A O 1
ATOM 646 N N . VAL A 1 90 ? -7.253 7.805 5.597 1.00 88.62 90 VAL A N 1
ATOM 647 C CA . VAL A 1 90 ? -8.502 7.091 5.338 1.00 88.62 90 VAL A CA 1
ATOM 648 C C . VAL A 1 90 ? -9.400 7.189 6.560 1.00 88.62 90 VAL A C 1
ATOM 650 O O . VAL A 1 90 ? -8.919 7.337 7.682 1.00 88.62 90 VAL A O 1
ATOM 653 N N . TYR A 1 91 ? -10.709 7.116 6.337 1.00 85.12 91 TYR A N 1
ATOM 654 C CA . TYR A 1 91 ? -11.694 7.117 7.414 1.00 85.12 91 TYR A CA 1
ATOM 655 C C . TYR A 1 91 ? -11.573 5.851 8.287 1.00 85.12 91 TYR A C 1
ATOM 657 O O . TYR A 1 91 ? -11.398 4.750 7.756 1.00 85.12 91 TYR A O 1
ATOM 665 N N . GLY A 1 92 ? -11.728 5.994 9.608 1.00 83.44 92 GLY A N 1
ATOM 666 C CA . GLY A 1 92 ? -11.632 4.903 10.587 1.00 83.44 92 GLY A CA 1
ATOM 667 C C . GLY A 1 92 ? -10.227 4.724 11.167 1.00 83.44 92 GLY A C 1
ATOM 668 O O . GLY A 1 92 ? -9.313 5.456 10.821 1.00 83.44 92 GLY A O 1
ATOM 669 N N . ARG A 1 93 ? -10.037 3.762 12.078 1.00 83.69 93 ARG A N 1
ATOM 670 C CA . ARG A 1 93 ? -8.740 3.545 12.767 1.00 83.69 93 ARG A CA 1
ATOM 671 C C . ARG A 1 93 ? -7.900 2.409 12.184 1.00 83.69 93 ARG A C 1
ATOM 673 O O . ARG A 1 93 ? -6.885 2.041 12.771 1.00 83.69 93 ARG A O 1
ATOM 680 N N . ASP A 1 94 ? -8.330 1.838 11.066 1.00 83.38 94 ASP A N 1
ATOM 681 C CA . ASP A 1 94 ? -7.722 0.641 10.507 1.00 83.38 94 ASP A CA 1
ATOM 682 C C . ASP A 1 94 ? -6.638 0.959 9.453 1.00 83.38 94 ASP A C 1
ATOM 684 O O . ASP A 1 94 ? -6.969 1.399 8.346 1.00 83.38 94 ASP A O 1
ATOM 688 N N . PRO A 1 95 ? -5.351 0.666 9.724 1.00 80.31 95 PRO A N 1
ATOM 689 C CA . PRO A 1 95 ? -4.284 0.817 8.734 1.00 80.31 95 PRO A CA 1
ATOM 690 C C . PRO A 1 95 ? -4.437 -0.123 7.536 1.00 80.31 95 PRO A C 1
ATOM 692 O O . PRO A 1 95 ? -3.916 0.185 6.462 1.00 80.31 95 PRO A O 1
ATOM 695 N N . GLY A 1 96 ? -5.186 -1.224 7.673 1.00 81.44 96 GLY A N 1
ATOM 696 C CA . GLY A 1 96 ? -5.555 -2.122 6.575 1.00 81.44 96 GLY A CA 1
ATOM 697 C C . GLY A 1 96 ? -6.292 -1.437 5.440 1.00 81.44 96 GLY A C 1
ATOM 698 O O . GLY A 1 96 ? -6.294 -1.955 4.329 1.00 81.44 96 GLY A O 1
ATOM 699 N N . ARG A 1 97 ? -6.891 -0.269 5.682 1.00 81.94 97 ARG A N 1
ATOM 700 C CA . ARG A 1 97 ? -7.645 0.501 4.686 1.00 81.94 97 ARG A CA 1
ATOM 701 C C . ARG A 1 97 ? -6.789 1.414 3.827 1.00 81.94 97 ARG A C 1
ATOM 703 O O . ARG A 1 97 ? -7.283 1.900 2.811 1.00 81.94 97 ARG A O 1
ATOM 710 N N . CYS A 1 98 ? -5.531 1.641 4.194 1.00 85.06 98 CYS A N 1
ATOM 711 C CA . CYS A 1 98 ? -4.637 2.456 3.387 1.00 85.06 98 CYS A CA 1
ATOM 712 C C . CYS A 1 98 ? -4.406 1.795 2.017 1.00 85.06 98 CYS A C 1
ATOM 714 O O . CYS A 1 98 ? -3.907 0.669 1.958 1.00 85.06 98 CYS A O 1
ATOM 716 N N . PRO A 1 99 ? -4.765 2.461 0.905 1.00 82.00 99 PRO A N 1
ATOM 717 C CA . PRO A 1 99 ? -4.592 1.888 -0.420 1.00 82.00 99 PRO A CA 1
ATOM 718 C C . PRO A 1 99 ? -3.112 1.832 -0.810 1.00 82.00 99 PRO A C 1
ATOM 720 O O . PRO A 1 99 ? -2.343 2.756 -0.534 1.00 82.00 99 PRO A O 1
ATOM 723 N N . THR A 1 100 ? -2.730 0.780 -1.536 1.00 85.38 100 THR A N 1
ATOM 724 C CA . THR A 1 100 ? -1.426 0.699 -2.205 1.00 85.38 100 THR A CA 1
ATOM 725 C C . THR A 1 100 ? -1.318 1.806 -3.256 1.00 85.38 100 THR A C 1
ATOM 727 O O . THR A 1 100 ? -2.118 1.874 -4.192 1.00 85.38 100 THR A O 1
ATOM 730 N N . ARG A 1 101 ? -0.311 2.673 -3.134 1.00 84.19 101 ARG A N 1
ATOM 731 C CA . ARG A 1 101 ? -0.075 3.773 -4.080 1.00 84.19 101 ARG A CA 1
ATOM 732 C C . ARG A 1 101 ? 0.722 3.294 -5.283 1.00 84.19 101 ARG A C 1
ATOM 734 O O . ARG A 1 101 ? 1.713 2.594 -5.122 1.00 84.19 101 ARG A O 1
ATOM 741 N N . GLN A 1 102 ? 0.333 3.700 -6.482 1.00 86.06 102 GLN A N 1
ATOM 742 C CA . GLN A 1 102 ? 1.151 3.456 -7.667 1.00 86.06 102 GLN A CA 1
ATOM 743 C C . GLN A 1 102 ? 2.013 4.683 -7.979 1.00 86.06 102 GLN A C 1
ATOM 745 O O . GLN A 1 102 ? 1.571 5.810 -7.728 1.00 86.06 102 GLN A O 1
ATOM 750 N N . PRO A 1 103 ? 3.230 4.480 -8.506 1.00 87.19 103 PRO A N 1
ATOM 751 C CA . PRO A 1 103 ? 4.032 5.569 -9.020 1.00 87.19 103 PRO A CA 1
ATOM 752 C C . PRO A 1 103 ? 3.340 6.203 -10.229 1.00 87.19 103 PRO A C 1
ATOM 754 O O . PRO A 1 103 ? 2.663 5.533 -11.012 1.00 87.19 103 PRO A O 1
ATOM 757 N N . VAL A 1 104 ? 3.524 7.507 -10.391 1.00 88.12 104 VAL A N 1
ATOM 758 C CA . VAL A 1 104 ? 2.974 8.266 -11.516 1.00 88.12 104 VAL A CA 1
ATOM 759 C C . VAL A 1 104 ? 4.049 8.367 -12.589 1.00 88.12 104 VAL A C 1
ATOM 761 O O . VAL A 1 104 ? 4.924 9.233 -12.545 1.00 88.12 104 VAL A O 1
ATOM 764 N N . VAL A 1 105 ? 3.986 7.431 -13.529 1.00 86.94 105 VAL A N 1
ATOM 765 C CA . VAL A 1 105 ? 4.969 7.273 -14.604 1.00 86.94 105 VAL A CA 1
ATOM 766 C C . VAL A 1 105 ? 4.561 8.039 -15.860 1.00 86.94 105 VAL A C 1
ATOM 768 O O . VAL A 1 105 ? 3.374 8.220 -16.126 1.00 86.94 105 VAL A O 1
ATOM 771 N N . ASP A 1 106 ? 5.546 8.473 -16.641 1.00 83.69 106 ASP A N 1
ATOM 772 C CA . ASP A 1 106 ? 5.333 9.039 -17.969 1.00 83.69 106 ASP A CA 1
ATOM 773 C C . ASP A 1 106 ? 4.991 7.908 -18.966 1.00 83.69 106 ASP A C 1
ATOM 775 O O . ASP A 1 106 ? 5.841 7.056 -19.274 1.00 83.69 106 ASP A O 1
ATOM 779 N N . PRO A 1 107 ? 3.754 7.865 -19.498 1.00 72.62 107 PRO A N 1
ATOM 780 C CA . PRO A 1 107 ? 3.345 6.816 -20.424 1.00 72.62 107 PRO A CA 1
ATOM 781 C C . PRO A 1 107 ? 4.081 6.899 -21.770 1.00 72.62 107 PRO A C 1
ATOM 783 O O . PRO A 1 107 ? 4.175 5.894 -22.475 1.00 72.62 107 PRO A O 1
ATOM 786 N N . SER A 1 108 ? 4.616 8.067 -22.142 1.00 67.31 108 SER A N 1
ATOM 787 C CA . SER A 1 108 ? 5.323 8.266 -23.410 1.00 67.31 108 SER A CA 1
ATOM 788 C C . SER A 1 108 ? 6.728 7.657 -23.399 1.00 67.31 108 SER A C 1
ATOM 790 O O . SER A 1 108 ? 7.136 7.054 -24.391 1.00 67.31 108 SER A O 1
ATOM 792 N N . ALA A 1 109 ? 7.406 7.692 -22.250 1.00 62.09 109 ALA A N 1
ATOM 793 C CA . ALA A 1 109 ? 8.735 7.109 -22.050 1.00 62.09 109 ALA A CA 1
ATOM 794 C C . ALA A 1 109 ? 8.715 5.586 -21.790 1.00 62.09 109 ALA A C 1
ATOM 796 O O . ALA A 1 109 ? 9.748 4.913 -21.817 1.00 62.09 109 ALA A O 1
ATOM 797 N N . SER A 1 110 ? 7.526 5.008 -21.587 1.00 55.16 110 SER A N 1
ATOM 798 C CA . SER A 1 110 ? 7.351 3.561 -21.396 1.00 55.16 110 SER A CA 1
ATOM 799 C C . SER A 1 110 ? 7.566 2.744 -22.683 1.00 55.16 110 SER A C 1
ATOM 801 O O . SER A 1 110 ? 7.702 1.524 -22.612 1.00 55.16 110 SER A O 1
ATOM 803 N N . LYS A 1 111 ? 7.629 3.389 -23.860 1.00 56.38 111 LYS A N 1
ATOM 804 C CA . LYS A 1 111 ? 7.808 2.708 -25.157 1.00 56.38 111 LYS A CA 1
ATOM 805 C C . LYS A 1 111 ? 9.206 2.115 -25.360 1.00 56.38 111 LYS A C 1
ATOM 807 O O . LYS A 1 111 ? 9.313 1.077 -26.004 1.00 56.38 111 LYS A O 1
ATOM 812 N N . ASP A 1 112 ? 10.232 2.695 -24.739 1.00 58.62 112 ASP A N 1
ATOM 813 C CA . ASP A 1 112 ? 11.623 2.220 -24.843 1.00 58.62 112 ASP A CA 1
ATOM 814 C C . ASP A 1 112 ? 12.074 1.412 -23.615 1.00 58.62 112 ASP A C 1
ATOM 816 O O . ASP A 1 112 ? 13.269 1.217 -23.380 1.00 58.62 112 ASP A O 1
ATOM 820 N N . GLY A 1 113 ? 11.120 0.955 -22.794 1.00 59.75 113 GLY A N 1
ATOM 821 C CA . GLY A 1 113 ? 11.411 0.268 -21.534 1.00 59.75 113 GLY A CA 1
ATOM 822 C C . GLY A 1 113 ? 12.077 1.176 -20.497 1.00 59.75 113 GLY A C 1
ATOM 823 O O . GLY A 1 113 ? 12.885 0.692 -19.710 1.00 59.75 113 GLY A O 1
ATOM 824 N N . GLY A 1 114 ? 11.788 2.483 -20.533 1.00 60.19 114 GLY A N 1
ATOM 825 C CA . GLY A 1 114 ? 12.315 3.453 -19.572 1.00 60.19 114 GLY A CA 1
ATOM 826 C C . GLY A 1 114 ? 13.787 3.818 -19.771 1.00 60.19 114 GLY A C 1
ATOM 827 O O . GLY A 1 114 ? 14.399 4.304 -18.836 1.00 60.19 114 GLY A O 1
ATOM 828 N N . LYS A 1 115 ? 14.382 3.587 -20.950 1.00 63.47 115 LYS A N 1
ATOM 829 C CA . LYS A 1 115 ? 15.819 3.840 -21.190 1.00 63.47 115 LYS A CA 1
ATOM 830 C C . LYS A 1 115 ? 16.204 5.309 -21.369 1.00 63.47 115 LYS A C 1
ATOM 832 O O . LYS A 1 115 ? 17.369 5.644 -21.195 1.00 63.47 115 LYS A O 1
ATOM 837 N N . SER A 1 116 ? 15.261 6.168 -21.738 1.00 69.31 116 SER A N 1
ATOM 838 C CA . SER A 1 116 ? 15.501 7.603 -21.892 1.00 69.31 116 SER A CA 1
ATOM 839 C C . SER A 1 116 ? 14.281 8.374 -21.423 1.00 69.31 116 SER A C 1
ATOM 841 O O . SER A 1 116 ? 13.205 8.255 -22.014 1.00 69.31 116 SER A O 1
ATOM 843 N N . CYS A 1 117 ? 14.445 9.161 -20.364 1.00 77.12 117 CYS A N 1
ATOM 844 C CA . CYS A 1 117 ? 13.397 10.044 -19.882 1.00 77.12 117 CYS A CA 1
ATOM 845 C C . CYS A 1 117 ? 13.539 11.413 -20.537 1.00 77.12 117 CYS A C 1
ATOM 847 O O . CYS A 1 117 ? 14.627 11.979 -20.593 1.00 77.12 117 CYS A O 1
ATOM 849 N N . SER A 1 118 ? 12.419 11.975 -20.992 1.00 75.56 118 SER A N 1
ATOM 850 C CA . SER A 1 118 ? 12.369 13.362 -21.474 1.00 75.56 118 SER A CA 1
ATOM 851 C C . SER A 1 118 ? 12.767 14.364 -20.381 1.00 75.56 118 SER A C 1
ATOM 853 O O . SER A 1 118 ? 13.202 15.474 -20.678 1.00 75.56 118 SER A O 1
ATOM 855 N N . TYR A 1 119 ? 12.617 13.963 -19.116 1.00 71.44 119 TYR A N 1
ATOM 856 C CA . TYR A 1 119 ? 12.916 14.757 -17.934 1.00 71.44 119 TYR A CA 1
ATOM 857 C C . TYR A 1 119 ? 13.689 13.893 -16.929 1.00 71.44 119 TYR A C 1
ATOM 859 O O . TYR A 1 119 ? 13.106 13.020 -16.292 1.00 71.44 119 TYR A O 1
ATOM 867 N N . GLY A 1 120 ? 14.991 14.146 -16.784 1.00 75.38 120 GLY A N 1
ATOM 868 C CA . GLY A 1 120 ? 15.844 13.470 -15.801 1.00 75.38 120 GLY A CA 1
ATOM 869 C C . GLY A 1 120 ? 16.278 12.056 -16.195 1.00 75.38 120 GLY A C 1
ATOM 870 O O . GLY A 1 120 ? 16.257 11.690 -17.366 1.00 75.38 120 GLY A O 1
ATOM 871 N N . GLU A 1 121 ? 16.697 11.283 -15.196 1.00 82.62 121 GLU A N 1
ATOM 872 C CA . GLU A 1 121 ? 17.116 9.889 -15.352 1.00 82.62 121 GLU A CA 1
ATOM 873 C C . GLU A 1 121 ? 15.989 8.931 -14.929 1.00 82.62 121 GLU A C 1
ATOM 875 O O . GLU A 1 121 ? 15.154 9.294 -14.094 1.00 82.62 121 GLU A O 1
ATOM 880 N N . PRO A 1 122 ? 15.955 7.700 -15.461 1.00 86.38 122 PRO A N 1
ATOM 881 C CA . PRO A 1 122 ? 15.010 6.680 -15.020 1.00 86.38 122 PRO A CA 1
ATOM 882 C C . PRO A 1 122 ? 15.195 6.334 -13.537 1.00 86.38 122 PRO A C 1
ATOM 884 O O . PRO A 1 122 ? 16.309 6.078 -13.078 1.00 86.38 122 PRO A O 1
ATOM 887 N N . GLU A 1 123 ? 14.095 6.239 -12.793 1.00 89.75 123 GLU A N 1
ATOM 888 C CA . GLU A 1 123 ? 14.107 5.851 -11.381 1.00 89.75 123 GLU A CA 1
ATOM 889 C C . GLU A 1 123 ? 13.609 4.416 -11.192 1.00 89.75 123 GLU A C 1
ATOM 891 O O . GLU A 1 123 ? 12.805 3.904 -11.973 1.00 89.75 123 GLU A O 1
ATOM 896 N N . GLN A 1 124 ? 14.067 3.754 -10.126 1.00 91.31 124 GLN A N 1
ATOM 897 C CA . GLN A 1 124 ? 13.463 2.498 -9.687 1.00 91.31 124 GLN A CA 1
ATOM 898 C C . GLN A 1 124 ? 12.131 2.801 -9.008 1.00 91.31 124 GLN A C 1
ATOM 900 O O . GLN A 1 124 ? 12.068 3.579 -8.052 1.00 91.31 124 GLN A O 1
ATOM 905 N N . VAL A 1 125 ? 11.069 2.172 -9.497 1.00 91.38 125 VAL A N 1
ATOM 906 C CA . VAL A 1 125 ? 9.708 2.351 -8.998 1.00 91.38 125 VAL A CA 1
ATOM 907 C C . VAL A 1 125 ? 9.052 0.999 -8.763 1.00 91.38 125 VAL A C 1
ATOM 909 O O . VAL A 1 125 ? 9.393 0.003 -9.406 1.00 91.38 125 VAL A O 1
ATOM 912 N N . CYS A 1 126 ? 8.058 0.971 -7.878 1.00 92.50 126 CYS A N 1
ATOM 913 C CA . CYS A 1 126 ? 7.196 -0.192 -7.731 1.00 92.50 126 CYS A CA 1
ATOM 914 C C . CYS A 1 126 ? 5.936 -0.060 -8.583 1.00 92.50 126 CYS A C 1
ATOM 916 O O . CYS A 1 126 ? 4.901 0.413 -8.110 1.00 92.50 126 CYS A O 1
ATOM 918 N N . LEU A 1 127 ? 6.022 -0.471 -9.845 1.00 88.69 127 LEU A N 1
ATOM 919 C CA . LEU A 1 127 ? 4.919 -0.379 -10.795 1.00 88.69 127 LEU A CA 1
ATOM 920 C C . LEU A 1 127 ? 4.261 -1.747 -10.957 1.00 88.69 127 LEU A C 1
ATOM 922 O O . LEU A 1 127 ? 4.921 -2.728 -11.294 1.00 88.69 127 LEU A O 1
ATOM 926 N N . ASN A 1 128 ? 2.950 -1.830 -10.721 1.00 86.75 128 ASN A N 1
ATOM 927 C CA . ASN A 1 128 ? 2.190 -3.081 -10.839 1.00 86.75 128 ASN A CA 1
ATOM 928 C C . ASN A 1 128 ? 2.831 -4.245 -10.055 1.00 86.75 128 ASN A C 1
ATOM 930 O O . ASN A 1 128 ? 2.903 -5.375 -10.540 1.00 86.75 128 ASN A O 1
ATOM 934 N N . ARG A 1 129 ? 3.315 -3.945 -8.840 1.00 88.56 129 ARG A N 1
ATOM 935 C CA . ARG A 1 129 ? 4.001 -4.878 -7.923 1.00 88.56 129 ARG A CA 1
ATOM 936 C C . ARG A 1 129 ? 5.321 -5.450 -8.442 1.00 88.56 129 ARG A C 1
ATOM 938 O O . ARG A 1 129 ? 5.796 -6.448 -7.905 1.00 88.56 129 ARG A O 1
ATOM 945 N N . LYS A 1 130 ? 5.929 -4.826 -9.451 1.00 90.31 130 LYS A N 1
ATOM 946 C CA . LYS A 1 130 ? 7.268 -5.163 -9.934 1.00 90.31 130 LYS A CA 1
ATOM 947 C C . LYS A 1 130 ? 8.201 -3.971 -9.816 1.00 90.31 130 LYS A C 1
ATOM 949 O O . LYS A 1 130 ? 7.828 -2.843 -10.140 1.00 90.31 130 LYS A O 1
ATOM 954 N N . VAL A 1 131 ? 9.423 -4.238 -9.378 1.00 91.06 131 VAL A N 1
ATOM 955 C CA . VAL A 1 131 ? 10.518 -3.277 -9.428 1.00 91.06 131 VAL A CA 1
ATOM 956 C C . VAL A 1 131 ? 10.830 -3.042 -10.897 1.00 91.06 131 VAL A C 1
ATOM 958 O O . VAL A 1 131 ? 11.124 -3.974 -11.642 1.00 91.06 131 VAL A O 1
ATOM 961 N N . THR A 1 132 ? 10.656 -1.808 -11.345 1.00 89.25 132 THR A N 1
ATOM 962 C CA . THR A 1 132 ? 10.820 -1.423 -12.746 1.00 89.25 132 THR A CA 1
ATOM 963 C C . THR A 1 132 ? 11.577 -0.109 -12.805 1.00 89.25 132 THR A C 1
ATOM 965 O O . THR A 1 132 ? 11.327 0.786 -12.002 1.00 89.25 132 THR A O 1
ATOM 968 N N . SER A 1 133 ? 12.484 0.021 -13.772 1.00 89.06 133 SER A N 1
ATOM 969 C CA . SER A 1 133 ? 13.073 1.313 -14.108 1.00 89.06 133 SER A CA 1
ATOM 970 C C . SER A 1 133 ? 12.090 2.082 -14.988 1.00 89.06 133 SER A C 1
ATOM 972 O O . SER A 1 133 ? 11.714 1.602 -16.059 1.00 89.06 133 SER A O 1
ATOM 974 N N . ALA A 1 134 ? 11.612 3.229 -14.515 1.00 87.44 134 ALA A N 1
ATOM 975 C CA . ALA A 1 134 ? 10.616 4.025 -15.217 1.00 87.44 134 ALA A CA 1
ATOM 976 C C . ALA A 1 134 ? 10.895 5.521 -15.086 1.00 87.44 134 ALA A C 1
ATOM 978 O O . ALA A 1 134 ? 11.450 5.998 -14.098 1.00 87.44 134 ALA A O 1
ATOM 979 N N . CYS A 1 135 ? 10.440 6.266 -16.086 1.00 88.25 135 CYS A N 1
ATOM 980 C CA . CYS A 1 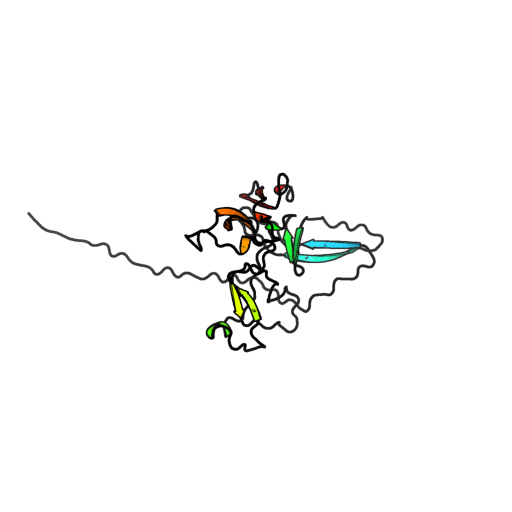135 ? 10.434 7.718 -16.047 1.00 88.25 135 CYS A CA 1
ATOM 981 C C . CYS A 1 135 ? 9.212 8.195 -15.275 1.00 88.25 135 CYS A C 1
ATOM 983 O O . CYS A 1 135 ? 8.082 7.811 -15.589 1.00 88.25 135 CYS A O 1
ATOM 985 N N . LEU A 1 136 ? 9.428 9.033 -14.270 1.00 87.25 136 LEU A N 1
ATOM 986 C CA . LEU A 1 136 ? 8.345 9.666 -13.530 1.00 87.25 136 LEU A CA 1
ATOM 987 C C . LEU A 1 136 ? 7.840 10.888 -14.288 1.00 87.25 136 LEU A C 1
ATOM 989 O O . LEU A 1 136 ? 8.610 11.583 -14.950 1.00 87.25 136 LEU A O 1
ATOM 993 N N . MET A 1 137 ? 6.548 11.186 -14.157 1.00 84.75 137 MET A N 1
ATOM 994 C CA . MET A 1 137 ? 6.058 12.478 -14.625 1.00 84.75 137 MET A CA 1
ATOM 995 C C . MET A 1 137 ? 6.711 13.603 -13.809 1.00 84.75 137 MET A C 1
ATOM 997 O O . MET A 1 137 ? 6.721 13.518 -12.574 1.00 84.75 137 MET A O 1
ATOM 1001 N N . PRO A 1 138 ? 7.211 14.672 -14.457 1.00 81.81 138 PRO A N 1
ATOM 1002 C CA . PRO A 1 138 ? 7.781 15.800 -13.739 1.00 81.81 138 PRO A CA 1
ATOM 1003 C C . PRO A 1 138 ? 6.728 16.448 -12.835 1.00 81.81 138 PRO A C 1
ATOM 1005 O O . PRO A 1 138 ? 5.532 16.489 -13.148 1.00 81.81 138 PRO A O 1
ATOM 1008 N N . TYR A 1 139 ? 7.174 16.987 -11.701 1.00 78.31 139 TYR A N 1
ATOM 1009 C CA . TYR A 1 139 ? 6.301 17.800 -10.867 1.00 78.31 139 TYR A CA 1
ATOM 1010 C C . TYR A 1 139 ? 5.936 19.092 -11.609 1.00 78.31 139 TYR A C 1
ATOM 1012 O O . TYR A 1 139 ? 6.832 19.770 -12.120 1.00 78.31 139 TYR A O 1
ATOM 1020 N N . PRO A 1 140 ? 4.651 19.493 -11.645 1.00 74.88 140 PRO A N 1
ATOM 1021 C CA . PRO A 1 140 ? 4.335 20.875 -11.966 1.00 74.88 140 PRO A CA 1
ATOM 1022 C C . PRO A 1 140 ? 5.009 21.787 -10.931 1.00 74.88 140 PRO A C 1
ATOM 1024 O O . PRO A 1 140 ? 5.167 21.409 -9.770 1.00 74.88 140 PRO A O 1
ATOM 1027 N N . THR A 1 141 ? 5.393 22.995 -11.344 1.00 68.19 141 THR A N 1
ATOM 1028 C CA . THR A 1 141 ? 6.179 23.952 -10.536 1.00 68.19 141 THR A CA 1
ATOM 1029 C C . THR A 1 141 ? 5.577 24.270 -9.168 1.00 68.19 141 THR A C 1
ATOM 1031 O O . THR A 1 141 ? 6.301 24.647 -8.254 1.00 68.19 141 THR A O 1
ATOM 1034 N N . ASN A 1 142 ? 4.271 24.067 -9.003 1.00 71.56 142 ASN A N 1
ATOM 1035 C CA . ASN A 1 142 ? 3.573 24.215 -7.739 1.00 71.56 142 ASN A CA 1
ATOM 1036 C C . ASN A 1 142 ? 2.929 22.868 -7.375 1.00 71.56 142 ASN A C 1
ATOM 1038 O O . ASN A 1 142 ? 1.733 22.723 -7.576 1.00 71.56 142 ASN A O 1
ATOM 1042 N N . TYR A 1 143 ? 3.692 21.872 -6.913 1.00 70.06 143 TYR A N 1
ATOM 1043 C CA . TYR A 1 143 ? 3.149 20.569 -6.492 1.00 70.06 143 TYR A CA 1
ATOM 1044 C C . TYR A 1 143 ? 3.260 20.316 -4.969 1.00 70.06 143 TYR A C 1
ATOM 1046 O O . TYR A 1 143 ? 4.356 20.402 -4.425 1.00 70.06 143 TYR A O 1
ATOM 1054 N N . SER A 1 144 ? 2.152 19.941 -4.308 1.00 68.06 144 SER A N 1
ATOM 1055 C CA . SER A 1 144 ? 1.983 19.606 -2.853 1.00 68.06 144 SER A CA 1
ATOM 1056 C C . SER A 1 144 ? 1.361 18.244 -2.665 1.00 68.06 144 SER A C 1
ATOM 1058 O O . SER A 1 144 ? 0.929 17.862 -1.572 1.00 68.06 144 SER A O 1
ATOM 1060 N N . GLY A 1 145 ? 1.149 17.532 -3.760 1.00 70.31 145 GLY A N 1
ATOM 1061 C CA . GLY A 1 145 ? 0.611 16.206 -3.629 1.00 70.31 145 GLY A CA 1
ATOM 1062 C C . GLY A 1 145 ? 1.632 15.252 -3.008 1.00 70.31 145 GLY A C 1
ATOM 1063 O O . GLY A 1 145 ? 2.791 15.596 -2.763 1.00 70.31 145 GLY A O 1
ATOM 1064 N N . PRO A 1 146 ? 1.184 14.023 -2.756 1.00 75.75 146 PRO A N 1
ATOM 1065 C CA . PRO A 1 146 ? 2.057 12.942 -2.333 1.00 75.75 146 PRO A CA 1
ATOM 1066 C C . PRO A 1 146 ? 3.187 12.674 -3.343 1.00 75.75 146 PRO A C 1
ATOM 1068 O O . PRO A 1 146 ? 3.051 13.018 -4.514 1.00 75.75 146 PRO A O 1
ATOM 1071 N N . PRO A 1 147 ? 4.276 11.995 -2.953 1.00 80.81 147 PRO A N 1
ATOM 1072 C CA . PRO A 1 147 ? 5.348 11.666 -3.883 1.00 80.81 147 PRO A CA 1
ATOM 1073 C C . PRO A 1 147 ? 4.848 10.915 -5.119 1.00 80.81 147 PRO A C 1
ATOM 1075 O O . PRO A 1 147 ? 4.051 9.978 -5.010 1.00 80.81 147 PRO A O 1
ATOM 1078 N N . ARG A 1 148 ? 5.364 11.294 -6.293 1.00 85.25 148 ARG A N 1
ATOM 1079 C CA . ARG A 1 148 ? 5.116 10.591 -7.566 1.00 85.25 148 ARG A CA 1
ATOM 1080 C C . ARG A 1 148 ? 5.764 9.212 -7.591 1.00 85.25 148 ARG A C 1
ATOM 1082 O O . ARG A 1 148 ? 5.252 8.338 -8.275 1.00 85.25 148 ARG A O 1
ATOM 1089 N N . ASN A 1 149 ? 6.834 9.018 -6.823 1.00 89.50 149 ASN A N 1
ATOM 1090 C CA . ASN A 1 149 ? 7.440 7.724 -6.529 1.00 89.50 149 ASN A CA 1
ATOM 1091 C C . ASN A 1 149 ? 7.301 7.449 -5.026 1.00 89.50 149 ASN A C 1
ATOM 1093 O O . ASN A 1 149 ? 8.117 7.932 -4.237 1.00 89.50 149 ASN A O 1
ATOM 1097 N N . PRO A 1 150 ? 6.225 6.770 -4.594 1.00 87.12 150 PRO A N 1
ATOM 1098 C CA . PRO A 1 150 ? 6.085 6.376 -3.202 1.00 87.12 150 PRO A CA 1
ATOM 1099 C C . PRO A 1 150 ? 7.231 5.437 -2.800 1.00 87.12 150 PRO A C 1
ATOM 1101 O O . PRO A 1 150 ? 7.616 4.580 -3.602 1.00 87.12 150 PRO A O 1
ATOM 1104 N N . PRO A 1 151 ? 7.744 5.530 -1.561 1.00 88.44 151 PRO A N 1
ATOM 1105 C CA . PRO A 1 151 ? 8.700 4.550 -1.070 1.00 88.44 151 PRO A CA 1
ATOM 1106 C C . PRO A 1 151 ? 8.085 3.149 -1.151 1.00 88.44 151 PRO A C 1
ATOM 1108 O O . PRO A 1 151 ? 6.902 2.954 -0.858 1.00 88.44 151 PRO A O 1
ATOM 1111 N N . PHE A 1 152 ? 8.889 2.168 -1.547 1.00 91.31 152 PHE A N 1
ATOM 1112 C CA . PHE A 1 152 ? 8.447 0.787 -1.681 1.00 91.31 152 PHE A CA 1
ATOM 1113 C C . PHE A 1 152 ? 9.409 -0.175 -0.996 1.00 91.31 152 PHE A C 1
ATOM 1115 O O . PHE A 1 152 ? 10.585 0.118 -0.783 1.00 91.31 152 PHE A O 1
ATOM 1122 N N . LYS A 1 153 ? 8.882 -1.347 -0.654 1.00 90.06 153 LYS A N 1
ATOM 1123 C CA . LYS A 1 153 ? 9.629 -2.481 -0.112 1.00 90.06 153 LYS A CA 1
ATOM 1124 C C . LYS A 1 153 ? 9.789 -3.525 -1.209 1.00 90.06 153 LYS A C 1
ATOM 1126 O O . LYS A 1 153 ? 8.851 -3.751 -1.975 1.00 90.06 153 LYS A O 1
ATOM 1131 N N . THR A 1 154 ? 10.956 -4.158 -1.284 1.00 89.19 154 THR A N 1
ATOM 1132 C CA . THR A 1 154 ? 11.200 -5.297 -2.177 1.00 89.19 154 THR A CA 1
ATOM 1133 C C . THR A 1 154 ? 10.921 -6.609 -1.456 1.00 89.19 154 THR A C 1
ATOM 1135 O O . THR A 1 154 ? 11.058 -6.710 -0.237 1.00 89.19 154 THR A O 1
ATOM 1138 N N . CYS A 1 155 ? 10.517 -7.618 -2.223 1.00 85.12 155 CYS A N 1
ATOM 1139 C CA . CYS A 1 155 ? 10.101 -8.921 -1.706 1.00 85.12 155 CYS A CA 1
ATOM 1140 C C . CYS A 1 155 ? 11.041 -10.077 -2.094 1.00 85.12 155 CYS A C 1
ATOM 1142 O O . CYS A 1 155 ? 10.772 -11.226 -1.754 1.00 85.12 155 CYS A O 1
ATOM 1144 N N . GLY A 1 156 ? 12.180 -9.756 -2.722 1.00 78.94 156 GLY A N 1
ATOM 1145 C CA . GLY A 1 156 ? 13.302 -10.673 -2.969 1.00 78.94 156 GLY A CA 1
ATOM 1146 C C . GLY A 1 156 ? 13.387 -11.265 -4.382 1.00 78.94 156 GLY A C 1
ATOM 1147 O O . GLY A 1 156 ? 14.420 -11.821 -4.729 1.00 78.94 156 GLY A O 1
ATOM 1148 N N . ASP A 1 157 ? 12.345 -11.122 -5.200 1.00 80.38 157 ASP A N 1
ATOM 1149 C CA . ASP A 1 157 ? 12.206 -11.724 -6.538 1.00 80.38 157 ASP A CA 1
ATOM 1150 C C . ASP A 1 157 ? 11.596 -10.736 -7.552 1.00 80.38 157 ASP A C 1
ATOM 1152 O O . ASP A 1 157 ? 10.595 -11.017 -8.209 1.00 80.38 157 ASP A O 1
ATOM 1156 N N . ASP A 1 158 ? 12.152 -9.523 -7.602 1.00 85.31 158 ASP A N 1
ATOM 1157 C CA . ASP A 1 158 ? 11.676 -8.368 -8.388 1.00 85.31 158 ASP A CA 1
ATOM 1158 C C . ASP A 1 158 ? 10.260 -7.886 -8.052 1.00 85.31 158 ASP A C 1
ATOM 1160 O O . ASP A 1 158 ? 9.794 -6.883 -8.593 1.00 85.31 158 ASP A O 1
ATOM 1164 N N . ARG A 1 159 ? 9.564 -8.547 -7.126 1.00 90.12 159 ARG A N 1
ATOM 1165 C CA . ARG A 1 159 ? 8.300 -8.057 -6.587 1.00 90.12 159 ARG A CA 1
ATOM 1166 C C . ARG A 1 159 ? 8.534 -6.953 -5.575 1.00 90.12 159 ARG A C 1
ATOM 1168 O O . ARG A 1 159 ? 9.529 -6.928 -4.842 1.00 90.12 159 ARG A O 1
ATOM 1175 N N . CYS A 1 160 ? 7.561 -6.067 -5.496 1.00 91.75 160 CYS A N 1
ATOM 1176 C CA . CYS A 1 160 ? 7.568 -4.959 -4.563 1.00 91.75 160 CYS A CA 1
ATOM 1177 C C . CYS A 1 160 ? 6.153 -4.582 -4.138 1.00 91.75 160 CYS A C 1
ATOM 1179 O O . CYS A 1 160 ? 5.164 -4.946 -4.780 1.00 91.75 160 CYS A O 1
ATOM 1181 N N . THR A 1 161 ? 6.066 -3.792 -3.075 1.00 91.19 161 THR A N 1
ATOM 1182 C CA . THR A 1 161 ? 4.833 -3.109 -2.696 1.00 91.19 161 THR A CA 1
ATOM 1183 C C . THR A 1 161 ? 5.133 -1.746 -2.083 1.00 91.19 161 THR A C 1
ATOM 1185 O O . THR A 1 161 ? 6.128 -1.566 -1.381 1.00 91.19 161 THR A O 1
ATOM 1188 N N . THR A 1 162 ? 4.259 -0.781 -2.349 1.00 88.81 162 THR A N 1
ATOM 1189 C CA . THR A 1 162 ? 4.188 0.511 -1.647 1.00 88.81 162 THR A CA 1
ATOM 1190 C C . THR A 1 162 ? 3.222 0.457 -0.459 1.00 88.81 162 THR A C 1
ATOM 1192 O O . THR A 1 162 ? 3.035 1.454 0.235 1.00 88.81 162 THR A O 1
ATOM 1195 N N . SER A 1 163 ? 2.576 -0.691 -0.235 1.00 87.75 163 SER A N 1
ATOM 1196 C CA . SER A 1 163 ? 1.717 -0.931 0.916 1.00 87.75 163 SER A CA 1
ATOM 1197 C C . SER A 1 163 ? 2.529 -0.946 2.207 1.00 87.75 163 SER A C 1
ATOM 1199 O O . SER A 1 163 ? 3.704 -1.327 2.252 1.00 87.75 163 SER A O 1
ATOM 1201 N N . THR A 1 164 ? 1.858 -0.611 3.304 1.00 85.88 164 THR A N 1
ATOM 1202 C CA . THR A 1 164 ? 2.379 -0.826 4.655 1.00 85.88 164 THR A CA 1
ATOM 1203 C C . THR A 1 164 ? 2.650 -2.315 4.913 1.00 85.88 164 THR A C 1
ATOM 1205 O O . THR A 1 164 ? 3.616 -2.644 5.610 1.00 85.88 164 THR A O 1
ATOM 1208 N N . PHE A 1 165 ? 1.860 -3.199 4.293 1.00 90.00 165 PHE A N 1
ATOM 1209 C CA . PHE A 1 165 ? 1.859 -4.653 4.479 1.00 90.00 165 PHE A CA 1
ATOM 1210 C C . PHE A 1 165 ? 2.639 -5.373 3.375 1.00 90.00 165 PHE A C 1
ATOM 1212 O O . PHE A 1 165 ? 2.365 -5.193 2.186 1.00 90.00 165 PHE A O 1
ATOM 1219 N N . ILE A 1 166 ? 3.594 -6.218 3.769 1.00 89.94 166 ILE A N 1
ATOM 1220 C CA . ILE A 1 166 ? 4.462 -6.968 2.847 1.00 89.94 166 ILE A CA 1
ATOM 1221 C C . ILE A 1 166 ? 3.675 -8.019 2.043 1.00 89.94 166 ILE A C 1
ATOM 1223 O O . ILE A 1 166 ? 4.064 -8.401 0.944 1.00 89.94 166 ILE A O 1
ATOM 1227 N N . GLU A 1 167 ? 2.521 -8.438 2.555 1.00 92.00 167 GLU A N 1
ATOM 1228 C CA . GLU A 1 167 ? 1.574 -9.383 1.966 1.00 92.00 167 GLU A CA 1
ATOM 1229 C C . GLU A 1 167 ? 1.076 -8.936 0.595 1.00 92.00 167 GLU A C 1
ATOM 1231 O O . GLU A 1 167 ? 0.789 -9.769 -0.266 1.00 92.00 167 GLU A O 1
ATOM 1236 N N . ASP A 1 168 ? 1.009 -7.623 0.363 1.00 91.31 168 ASP A N 1
ATOM 1237 C CA . ASP A 1 168 ? 0.572 -7.076 -0.918 1.00 91.31 168 ASP A CA 1
ATOM 1238 C C . ASP A 1 168 ? 1.568 -7.358 -2.057 1.00 91.31 168 ASP A C 1
ATOM 1240 O O . ASP A 1 168 ? 1.169 -7.355 -3.221 1.00 91.31 168 ASP A O 1
ATOM 1244 N N . CYS A 1 169 ? 2.830 -7.687 -1.751 1.00 90.50 169 CYS A N 1
ATOM 1245 C CA . CYS A 1 169 ? 3.779 -8.182 -2.754 1.00 90.50 169 CYS A CA 1
ATOM 1246 C C . CYS A 1 169 ? 3.380 -9.532 -3.344 1.00 90.50 169 CYS A C 1
ATOM 1248 O O . CYS A 1 169 ? 3.791 -9.870 -4.455 1.00 90.50 169 CYS A O 1
ATOM 1250 N N . TYR A 1 170 ? 2.671 -10.362 -2.584 1.00 90.81 170 TYR A N 1
ATOM 1251 C CA . TYR A 1 170 ? 2.442 -11.741 -2.982 1.00 90.81 170 TYR A CA 1
ATOM 1252 C C . TYR A 1 170 ? 1.304 -11.826 -3.998 1.00 90.81 170 TYR A C 1
ATOM 1254 O O . TYR A 1 170 ? 0.370 -11.022 -3.956 1.00 90.81 170 TYR A O 1
ATOM 1262 N N . PRO A 1 171 ? 1.367 -12.761 -4.957 1.00 91.38 171 PRO A N 1
ATOM 1263 C CA . PRO A 1 171 ? 0.373 -12.822 -6.007 1.00 91.38 171 PRO A CA 1
ATOM 1264 C C . PRO A 1 171 ? -0.946 -13.382 -5.477 1.00 91.38 171 PRO A C 1
ATOM 1266 O O . PRO A 1 171 ? -0.992 -14.180 -4.536 1.00 91.38 171 PRO A O 1
ATOM 1269 N N . THR A 1 172 ? -2.022 -12.966 -6.121 1.00 93.06 172 THR A N 1
ATOM 1270 C CA . THR A 1 172 ? -3.374 -13.502 -5.962 1.00 93.06 172 THR A CA 1
ATOM 1271 C C . THR A 1 172 ? -3.582 -14.735 -6.842 1.00 93.06 172 THR A C 1
ATOM 1273 O O . THR A 1 172 ? -2.822 -14.992 -7.781 1.00 93.06 172 THR A O 1
ATOM 1276 N N . ARG A 1 173 ? -4.670 -15.479 -6.597 1.00 91.31 173 ARG A N 1
ATOM 1277 C CA . ARG A 1 173 ? -5.083 -16.614 -7.449 1.00 91.31 173 ARG A CA 1
ATOM 1278 C C . ARG A 1 173 ? -5.355 -16.216 -8.901 1.00 91.31 173 ARG A C 1
ATOM 1280 O O . ARG A 1 173 ? -5.227 -17.045 -9.797 1.00 91.31 173 ARG A O 1
ATOM 1287 N N . ALA A 1 174 ? -5.752 -14.964 -9.129 1.00 90.06 174 ALA A N 1
ATOM 1288 C CA . ALA A 1 174 ? -5.990 -14.437 -10.468 1.00 90.06 174 ALA A CA 1
ATOM 1289 C C . ALA A 1 174 ? -4.678 -14.206 -11.239 1.00 90.06 174 ALA A C 1
ATOM 1291 O O . ALA A 1 174 ? -4.654 -14.333 -12.460 1.00 90.06 174 ALA A O 1
ATOM 1292 N N . GLU A 1 175 ? -3.589 -13.897 -10.533 1.00 89.25 175 GLU A N 1
ATOM 1293 C CA . GLU A 1 175 ? -2.284 -13.583 -11.127 1.00 89.25 175 GLU A CA 1
ATOM 1294 C C . GLU A 1 175 ? -1.422 -14.831 -11.338 1.00 89.25 175 GLU A C 1
ATOM 1296 O O . GLU A 1 175 ? -0.667 -14.904 -12.306 1.00 89.25 175 GLU A O 1
ATOM 1301 N N . THR A 1 176 ? -1.538 -15.834 -10.463 1.00 89.19 176 THR A N 1
ATOM 1302 C CA . THR A 1 176 ? -0.842 -17.117 -10.618 1.00 89.19 176 THR A CA 1
ATOM 1303 C C . THR A 1 176 ? -1.704 -18.294 -10.182 1.00 89.19 176 THR A C 1
ATOM 1305 O O . THR A 1 176 ? -2.358 -18.275 -9.140 1.00 89.19 176 THR A O 1
ATOM 1308 N N . LYS A 1 177 ? -1.642 -19.377 -10.963 1.00 86.81 177 LYS A N 1
ATOM 1309 C CA . LYS A 1 177 ? -2.259 -20.664 -10.608 1.00 86.81 177 LYS A CA 1
ATOM 1310 C C . LYS A 1 177 ? -1.383 -21.503 -9.674 1.00 86.81 177 LYS A C 1
ATOM 1312 O O . LYS A 1 177 ? -1.892 -22.417 -9.033 1.00 86.81 177 LYS A O 1
ATOM 1317 N N . LYS A 1 178 ? -0.075 -21.228 -9.620 1.00 90.31 178 LYS A N 1
ATOM 1318 C CA . LYS A 1 178 ? 0.894 -21.969 -8.803 1.00 90.31 178 LYS A CA 1
ATOM 1319 C C . LYS A 1 178 ? 1.253 -21.167 -7.560 1.00 90.31 178 LYS A C 1
ATOM 1321 O O . LYS A 1 178 ? 1.538 -19.977 -7.665 1.00 90.31 178 LYS A O 1
ATOM 1326 N N . CYS A 1 179 ? 1.254 -21.840 -6.416 1.00 91.94 179 CYS A N 1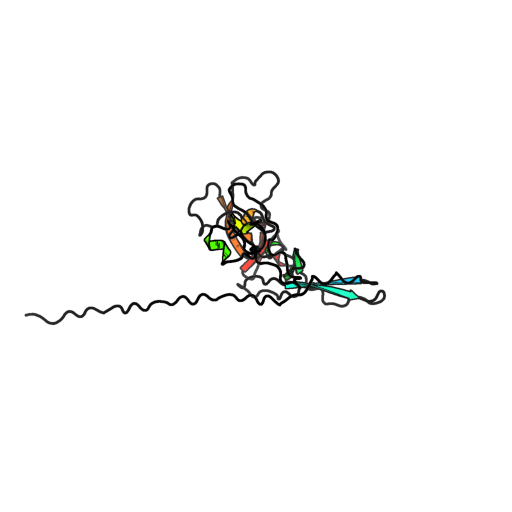
ATOM 1327 C CA . CYS A 1 179 ? 1.667 -21.275 -5.143 1.00 91.94 179 CYS A CA 1
ATOM 1328 C C . CYS A 1 179 ? 2.590 -22.260 -4.427 1.00 91.94 179 CYS A C 1
ATOM 1330 O O . CYS A 1 179 ? 2.142 -23.337 -4.041 1.00 91.94 179 CYS A O 1
ATOM 1332 N N . ASP A 1 180 ? 3.859 -21.886 -4.253 1.00 89.50 180 ASP A N 1
ATOM 1333 C CA . ASP A 1 180 ? 4.855 -22.714 -3.552 1.00 89.50 180 ASP A CA 1
ATOM 1334 C C . ASP A 1 180 ? 4.693 -22.656 -2.019 1.00 89.50 180 ASP A C 1
ATOM 1336 O O . ASP A 1 180 ? 5.240 -23.476 -1.278 1.00 89.50 180 ASP A O 1
ATOM 1340 N N . GLY A 1 181 ? 3.926 -21.674 -1.537 1.00 91.00 181 GLY A N 1
ATOM 1341 C CA . GLY A 1 181 ? 3.565 -21.495 -0.138 1.00 91.00 181 GLY A CA 1
ATOM 1342 C C . GLY A 1 181 ? 2.147 -21.974 0.175 1.00 91.00 181 GLY A C 1
ATOM 1343 O O . GLY A 1 181 ? 1.783 -23.111 -0.123 1.00 91.00 181 GLY A O 1
ATOM 1344 N N . ALA A 1 182 ? 1.352 -21.111 0.803 1.00 93.69 182 ALA A N 1
ATOM 1345 C CA . ALA A 1 182 ? -0.054 -21.350 1.100 1.00 93.69 182 ALA A CA 1
ATOM 1346 C C . ALA A 1 182 ? -0.912 -20.172 0.631 1.00 93.69 182 ALA A C 1
ATOM 1348 O O . ALA A 1 182 ? -0.508 -19.012 0.711 1.00 93.69 182 ALA A O 1
ATOM 1349 N N . TRP A 1 183 ? -2.112 -20.484 0.143 1.00 95.31 183 TRP A N 1
ATOM 1350 C CA . TRP A 1 183 ? -3.135 -19.472 -0.080 1.00 95.31 183 TRP A CA 1
ATOM 1351 C C . TRP A 1 183 ? -3.694 -19.047 1.269 1.00 95.31 183 TRP A C 1
ATOM 1353 O O . TRP A 1 183 ? -4.364 -19.838 1.932 1.00 95.31 183 TRP A O 1
ATOM 1363 N N . THR A 1 184 ? -3.400 -17.813 1.655 1.00 95.12 184 THR A N 1
ATOM 1364 C CA . THR A 1 184 ? -3.785 -17.257 2.947 1.00 95.12 184 THR A CA 1
ATOM 1365 C C . THR A 1 184 ? -4.643 -16.017 2.714 1.00 95.12 184 THR A C 1
ATOM 1367 O O . THR A 1 184 ? -4.243 -15.154 1.921 1.00 95.12 184 THR A O 1
ATOM 1370 N N . PRO A 1 185 ? -5.804 -15.900 3.381 1.00 94.25 185 PRO A N 1
ATOM 1371 C CA . PRO A 1 185 ? -6.591 -14.682 3.327 1.00 94.25 185 PRO A CA 1
ATOM 1372 C C . PRO A 1 185 ? -5.832 -13.557 4.031 1.00 94.25 185 PRO A C 1
ATOM 1374 O O . PRO A 1 185 ? -5.304 -13.738 5.129 1.00 94.25 185 PRO A O 1
ATOM 1377 N N . VAL A 1 186 ? -5.784 -12.390 3.398 1.00 93.38 186 VAL A N 1
ATOM 1378 C CA . VAL A 1 186 ? -5.214 -11.174 3.982 1.00 93.38 186 VAL A CA 1
ATOM 1379 C C . VAL A 1 186 ? -6.176 -10.012 3.824 1.00 93.38 186 VAL A C 1
ATOM 1381 O O . VAL A 1 186 ? -6.885 -9.914 2.820 1.00 93.38 186 VAL A O 1
ATOM 1384 N N . CYS A 1 187 ? -6.173 -9.114 4.801 1.00 91.25 187 CYS A N 1
ATOM 1385 C CA . CYS A 1 187 ? -6.938 -7.883 4.751 1.00 91.25 187 CYS A CA 1
ATOM 1386 C C . CYS A 1 187 ? -6.084 -6.739 4.195 1.00 91.25 187 CYS A C 1
ATOM 1388 O O . CYS A 1 187 ? -5.166 -6.257 4.855 1.00 91.25 187 CYS A O 1
ATOM 1390 N N . LEU A 1 188 ? -6.371 -6.309 2.967 1.00 89.06 188 LEU A N 1
ATOM 1391 C CA . LEU A 1 188 ? -5.642 -5.241 2.279 1.00 89.06 188 LEU A CA 1
ATOM 1392 C C . LEU A 1 188 ? -6.631 -4.271 1.633 1.00 89.06 188 LEU A C 1
ATOM 1394 O O . LEU A 1 188 ? -7.573 -4.689 0.966 1.00 89.06 188 LEU A O 1
ATOM 1398 N N . GLY A 1 189 ? -6.433 -2.968 1.825 1.00 83.56 189 GLY A N 1
ATOM 1399 C CA . GLY A 1 189 ? -7.377 -1.938 1.381 1.00 83.56 189 GLY A CA 1
ATOM 1400 C C . GLY A 1 189 ? -8.789 -2.097 1.965 1.00 83.56 189 GLY A C 1
ATOM 1401 O O . GLY A 1 189 ? -9.757 -1.711 1.314 1.00 83.56 189 GLY A O 1
ATOM 1402 N N . GLY A 1 190 ? -8.921 -2.711 3.147 1.00 83.31 190 GLY A N 1
ATOM 1403 C CA . GLY A 1 190 ? -10.208 -3.075 3.753 1.00 83.31 190 GLY A CA 1
ATOM 1404 C C . GLY A 1 190 ? -10.936 -4.239 3.065 1.00 83.31 190 GLY A C 1
ATOM 1405 O O . GLY A 1 190 ? -12.124 -4.443 3.315 1.00 83.31 190 GLY A O 1
ATOM 1406 N N . GLN A 1 191 ? -10.259 -4.995 2.193 1.00 87.06 191 GLN A N 1
ATOM 1407 C CA . GLN A 1 191 ? -10.827 -6.131 1.463 1.00 87.06 191 GLN A CA 1
ATOM 1408 C C . GLN A 1 191 ? -10.064 -7.426 1.747 1.00 87.06 191 GLN A C 1
ATOM 1410 O O . GLN A 1 191 ? -8.831 -7.449 1.773 1.00 87.06 191 GLN A O 1
ATOM 1415 N N . LEU A 1 192 ? -10.805 -8.528 1.901 1.00 89.69 192 LEU A N 1
ATOM 1416 C CA . LEU A 1 192 ? -10.214 -9.858 2.000 1.00 89.69 192 LEU A CA 1
ATOM 1417 C C . LEU A 1 192 ? -9.781 -10.346 0.626 1.00 89.69 192 LEU A C 1
ATOM 1419 O O . LEU A 1 192 ? -10.582 -10.447 -0.301 1.00 89.69 192 LEU A O 1
ATOM 1423 N N . THR A 1 193 ? -8.497 -10.658 0.506 1.00 90.19 193 THR A N 1
ATOM 1424 C CA . THR A 1 193 ? -7.911 -11.204 -0.714 1.00 90.19 193 THR A CA 1
ATOM 1425 C C . THR A 1 193 ? -7.057 -12.416 -0.375 1.00 90.19 193 THR A C 1
ATOM 1427 O O . THR A 1 193 ? -6.206 -12.343 0.505 1.00 90.19 193 THR A O 1
ATOM 1430 N N . ASP A 1 194 ? -7.229 -13.513 -1.110 1.00 94.12 194 ASP A N 1
ATOM 1431 C CA . ASP A 1 194 ? -6.329 -14.665 -1.028 1.00 94.12 194 ASP A CA 1
ATOM 1432 C C . ASP A 1 194 ? -4.992 -14.347 -1.706 1.00 94.12 194 ASP A C 1
ATOM 1434 O O . ASP A 1 194 ? -4.941 -14.034 -2.904 1.00 94.12 194 ASP A O 1
ATOM 1438 N N . ARG A 1 195 ? -3.900 -14.480 -0.954 1.00 93.75 195 ARG A N 1
ATOM 1439 C CA . ARG A 1 195 ? -2.530 -14.266 -1.434 1.00 93.75 195 ARG A CA 1
ATOM 1440 C C . ARG A 1 195 ? -1.691 -15.516 -1.217 1.00 93.75 195 ARG A C 1
ATOM 1442 O O . ARG A 1 195 ? -1.868 -16.227 -0.231 1.00 93.75 195 ARG A O 1
ATOM 1449 N N . CYS A 1 196 ? -0.776 -15.790 -2.141 1.00 93.88 196 CYS A N 1
ATOM 1450 C CA . CYS A 1 196 ? 0.166 -16.894 -2.006 1.00 93.88 196 CYS A CA 1
ATOM 1451 C C . CYS A 1 196 ? 1.334 -16.480 -1.104 1.00 93.88 196 CYS A C 1
ATOM 1453 O O . CYS A 1 196 ? 2.347 -15.968 -1.587 1.00 93.88 196 CYS A O 1
ATOM 1455 N N . LEU A 1 197 ? 1.188 -16.679 0.202 1.00 92.81 197 LEU A N 1
ATOM 1456 C CA . LEU A 1 197 ? 2.229 -16.349 1.170 1.00 92.81 197 LEU A CA 1
ATOM 1457 C C . LEU A 1 197 ? 3.206 -17.519 1.327 1.00 92.81 197 LEU A C 1
ATOM 1459 O O . LEU A 1 197 ? 2.787 -18.679 1.292 1.00 92.81 197 LEU A O 1
ATOM 1463 N N . PRO A 1 198 ? 4.508 -17.261 1.524 1.00 90.25 198 PRO A N 1
ATOM 1464 C CA . PRO A 1 198 ? 5.469 -18.301 1.849 1.00 90.25 198 PRO A CA 1
ATOM 1465 C C . PRO A 1 198 ? 5.116 -18.922 3.203 1.00 90.25 198 PRO A C 1
ATOM 1467 O O . PRO A 1 198 ? 4.540 -18.273 4.074 1.00 90.25 198 PRO A O 1
ATOM 1470 N N . LYS A 1 199 ? 5.499 -20.189 3.399 1.00 86.44 199 LYS A N 1
ATOM 1471 C CA . LYS A 1 199 ? 5.230 -20.927 4.649 1.00 86.44 199 LYS A CA 1
ATOM 1472 C C . LYS A 1 199 ? 5.839 -20.260 5.886 1.00 86.44 199 LYS A C 1
ATOM 1474 O O . LYS A 1 199 ? 5.334 -20.448 6.985 1.00 86.44 199 LYS A O 1
ATOM 1479 N N . ALA A 1 200 ? 6.916 -19.506 5.696 1.00 83.44 200 ALA A N 1
ATOM 1480 C CA . ALA A 1 200 ? 7.517 -18.662 6.712 1.00 83.44 200 ALA A CA 1
ATOM 1481 C C . ALA A 1 200 ? 7.691 -17.247 6.144 1.00 83.44 200 ALA A C 1
ATOM 1483 O O . ALA A 1 200 ? 8.067 -17.118 4.973 1.00 83.44 200 ALA A O 1
ATOM 1484 N N . PRO A 1 201 ? 7.428 -16.196 6.937 1.00 78.06 201 PRO A N 1
ATOM 1485 C CA . PRO A 1 201 ? 7.683 -14.833 6.505 1.00 78.06 201 PRO A CA 1
ATOM 1486 C C . PRO A 1 201 ? 9.185 -14.610 6.259 1.00 78.06 201 PRO A C 1
ATOM 1488 O O . PRO A 1 201 ? 10.020 -15.264 6.893 1.00 78.06 201 PRO A O 1
ATOM 1491 N N . PRO A 1 202 ? 9.549 -13.678 5.362 1.00 77.25 202 PRO A N 1
ATOM 1492 C CA . PRO A 1 202 ? 10.922 -13.202 5.238 1.00 77.25 202 PRO A CA 1
ATOM 1493 C C . PRO A 1 202 ? 11.499 -12.779 6.597 1.00 77.25 202 PRO A C 1
ATOM 1495 O O . PRO A 1 202 ? 10.774 -12.273 7.460 1.00 77.25 202 PRO A O 1
ATOM 1498 N N . ALA A 1 203 ? 12.808 -12.962 6.783 1.00 76.81 203 ALA A N 1
ATOM 1499 C CA . ALA A 1 203 ? 13.481 -12.653 8.042 1.00 76.81 203 ALA A CA 1
ATOM 1500 C C . ALA A 1 203 ? 13.177 -11.217 8.513 1.00 76.81 203 ALA A C 1
ATOM 1502 O O . ALA A 1 203 ? 13.353 -10.258 7.765 1.00 76.81 203 ALA A O 1
ATOM 1503 N N . GLY A 1 204 ? 12.711 -11.081 9.759 1.00 69.75 204 GLY A N 1
ATOM 1504 C CA . GLY A 1 204 ? 12.385 -9.784 10.361 1.00 69.75 204 GLY A CA 1
ATOM 1505 C C . GLY A 1 204 ? 11.048 -9.173 9.925 1.00 69.75 204 GLY A C 1
ATOM 1506 O O . GLY A 1 204 ? 10.787 -8.019 10.252 1.00 69.75 204 GLY A O 1
ATOM 1507 N N . THR A 1 205 ? 10.193 -9.916 9.215 1.00 78.38 205 THR A N 1
ATOM 1508 C CA . THR A 1 205 ? 8.846 -9.461 8.835 1.00 78.38 205 THR A CA 1
ATOM 1509 C C . THR A 1 205 ? 7.758 -10.311 9.485 1.00 78.38 205 THR A C 1
ATOM 1511 O O . THR A 1 205 ? 7.968 -11.478 9.817 1.00 78.38 205 THR A O 1
ATOM 1514 N N . THR A 1 206 ? 6.582 -9.719 9.681 1.00 82.62 206 THR A N 1
ATOM 1515 C CA . THR A 1 206 ? 5.366 -10.422 10.098 1.00 82.62 206 THR A CA 1
ATOM 1516 C C . THR A 1 206 ? 4.293 -10.237 9.042 1.00 82.62 206 THR A C 1
ATOM 1518 O O . THR A 1 206 ? 4.262 -9.221 8.345 1.00 82.62 206 THR A O 1
ATOM 1521 N N . PHE A 1 207 ? 3.396 -11.217 8.947 1.00 89.19 207 PHE A N 1
ATOM 1522 C CA . PHE A 1 207 ? 2.200 -11.080 8.134 1.00 89.19 207 PHE A CA 1
ATOM 1523 C C . PHE A 1 207 ? 1.058 -10.476 8.965 1.00 89.19 207 PHE A C 1
ATOM 1525 O O . PHE A 1 207 ? 0.128 -11.157 9.384 1.00 89.19 207 PHE A O 1
ATOM 1532 N N . ALA A 1 208 ? 1.157 -9.183 9.277 1.00 89.06 208 ALA A N 1
ATOM 1533 C CA . ALA A 1 208 ? 0.152 -8.488 10.082 1.00 89.06 208 ALA A CA 1
ATOM 1534 C C . ALA A 1 208 ? -1.243 -8.470 9.424 1.00 89.06 208 ALA A C 1
ATOM 1536 O O . ALA A 1 208 ? -2.250 -8.539 10.124 1.00 89.06 208 ALA A O 1
ATOM 1537 N N . ALA A 1 209 ? -1.315 -8.445 8.093 1.00 88.69 209 ALA A N 1
ATOM 1538 C CA . ALA A 1 209 ? -2.557 -8.482 7.330 1.00 88.69 209 ALA A CA 1
ATOM 1539 C C . ALA A 1 209 ? -3.272 -9.841 7.372 1.00 88.69 209 ALA A C 1
ATOM 1541 O O . ALA A 1 209 ? -4.421 -9.916 6.941 1.00 88.69 209 ALA A O 1
ATOM 1542 N N . THR A 1 210 ? -2.644 -10.903 7.897 1.00 91.56 210 THR A N 1
ATOM 1543 C CA . THR A 1 210 ? -3.325 -12.187 8.165 1.00 91.56 210 THR A CA 1
ATOM 1544 C C . THR A 1 210 ? -4.036 -12.207 9.516 1.00 91.56 210 THR A C 1
ATOM 1546 O O . THR A 1 210 ? -4.787 -13.137 9.793 1.00 91.56 210 THR A O 1
ATOM 1549 N N . VAL A 1 211 ? -3.796 -11.212 10.375 1.00 92.06 211 VAL A N 1
ATOM 1550 C CA . VAL A 1 211 ? -4.489 -11.047 11.656 1.00 92.06 211 VAL A CA 1
ATOM 1551 C C . VAL A 1 211 ? -5.533 -9.958 11.467 1.00 92.06 211 VAL A C 1
ATOM 1553 O O . VAL A 1 211 ? -5.222 -8.770 11.527 1.00 92.06 211 VAL A O 1
ATOM 1556 N N . PHE A 1 212 ? -6.763 -10.367 11.173 1.00 91.81 212 PHE A N 1
ATOM 1557 C CA . PHE A 1 212 ? -7.851 -9.447 10.865 1.00 91.81 212 PHE A CA 1
ATOM 1558 C C . PHE A 1 212 ? -9.178 -9.906 11.473 1.00 91.81 212 PHE A C 1
ATOM 1560 O O . PHE A 1 212 ? -9.405 -11.095 11.706 1.00 91.81 212 PHE A O 1
ATOM 1567 N N . ALA A 1 213 ? -10.090 -8.952 11.640 1.00 89.62 213 ALA A N 1
ATOM 1568 C CA . ALA A 1 213 ? -11.503 -9.202 11.878 1.00 89.62 213 ALA A CA 1
ATOM 1569 C C . ALA A 1 213 ? -12.299 -8.963 10.588 1.00 89.62 213 ALA A C 1
ATOM 1571 O O . ALA A 1 213 ? -11.997 -8.051 9.816 1.00 89.62 213 ALA A O 1
ATOM 1572 N N . THR A 1 214 ? -13.332 -9.775 10.360 1.00 88.19 214 THR A N 1
ATOM 1573 C CA . THR A 1 214 ? -14.327 -9.501 9.313 1.00 88.19 214 THR A CA 1
ATOM 1574 C C . THR A 1 214 ? -15.412 -8.606 9.899 1.00 88.19 214 THR A C 1
ATOM 1576 O O . THR A 1 214 ? -15.965 -8.909 10.957 1.00 88.19 214 THR A O 1
ATOM 1579 N N . CYS A 1 215 ? -15.702 -7.496 9.232 1.00 83.88 215 CYS A N 1
ATOM 1580 C CA . CYS A 1 215 ? -16.650 -6.492 9.692 1.00 83.88 215 CYS A CA 1
ATOM 1581 C C . CYS A 1 215 ? -18.065 -6.773 9.160 1.00 83.88 215 CYS A C 1
ATOM 1583 O O . CYS A 1 215 ? -18.254 -7.467 8.160 1.00 83.88 215 CYS A O 1
ATOM 1585 N N . LYS A 1 216 ? -19.087 -6.236 9.842 1.00 81.25 216 LYS A N 1
ATOM 1586 C CA . LYS A 1 216 ? 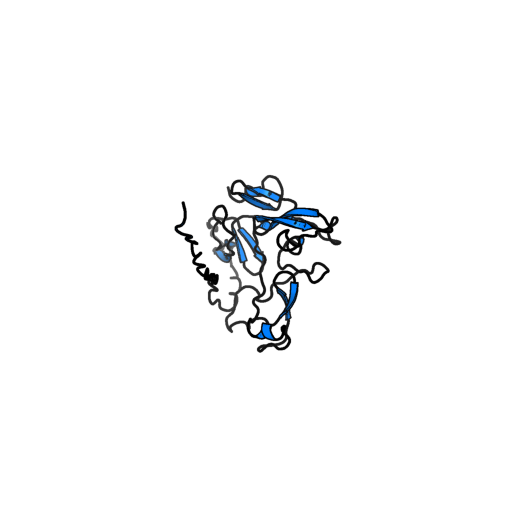-20.509 -6.468 9.502 1.00 81.25 216 LYS A CA 1
ATOM 1587 C C . LYS A 1 216 ? -20.892 -5.982 8.101 1.00 81.25 216 LYS A C 1
ATOM 1589 O O . LYS A 1 216 ? -21.820 -6.514 7.505 1.00 81.25 216 LYS A O 1
ATOM 1594 N N . ASP A 1 217 ? -20.188 -4.979 7.588 1.00 76.94 217 ASP A N 1
ATOM 1595 C CA . ASP A 1 217 ? -20.367 -4.405 6.251 1.00 76.94 217 ASP A CA 1
ATOM 1596 C C . ASP A 1 217 ? -19.698 -5.234 5.134 1.00 76.94 217 ASP A C 1
ATOM 1598 O O . ASP A 1 217 ? -19.705 -4.823 3.973 1.00 76.94 217 ASP A O 1
ATOM 1602 N N . GLY A 1 218 ? -19.114 -6.391 5.471 1.00 79.31 218 GLY A N 1
ATOM 1603 C CA . GLY A 1 218 ? -18.395 -7.265 4.543 1.00 79.31 218 GLY A CA 1
ATOM 1604 C C . GLY A 1 218 ? -16.951 -6.836 4.265 1.00 79.31 218 GLY A C 1
ATOM 1605 O O . GLY A 1 218 ? -16.257 -7.512 3.505 1.00 79.31 218 GLY A O 1
ATOM 1606 N N . SER A 1 219 ? -16.485 -5.740 4.869 1.00 84.12 219 SER A N 1
ATOM 1607 C CA . SER A 1 219 ? -15.076 -5.343 4.845 1.00 84.12 219 SER A CA 1
ATOM 1608 C C . SER A 1 219 ? -14.260 -6.119 5.886 1.00 84.12 219 SER A C 1
ATOM 1610 O O . SER A 1 219 ? -14.783 -6.956 6.626 1.00 84.12 219 SER A O 1
ATOM 1612 N N . CYS A 1 220 ? -12.961 -5.855 5.956 1.00 87.31 220 CYS A N 1
ATOM 1613 C CA . CYS A 1 220 ? -12.090 -6.377 7.004 1.00 87.31 220 CYS A CA 1
ATOM 1614 C C . CYS A 1 220 ? -11.301 -5.248 7.671 1.00 87.31 220 CYS A C 1
ATOM 1616 O O . CYS A 1 220 ? -11.148 -4.171 7.090 1.00 87.31 220 CYS A O 1
ATOM 1618 N N . ALA A 1 221 ? -10.801 -5.513 8.880 1.00 87.81 221 ALA A N 1
ATOM 1619 C CA . ALA A 1 221 ? -9.916 -4.611 9.606 1.00 87.81 221 ALA A CA 1
ATOM 1620 C C . ALA A 1 221 ? -8.745 -5.353 10.258 1.00 87.81 221 ALA A C 1
ATOM 1622 O O . ALA A 1 221 ? -8.923 -6.473 10.739 1.00 87.81 221 ALA A O 1
ATOM 1623 N N . ILE A 1 222 ? -7.560 -4.737 10.292 1.00 90.00 222 ILE A N 1
ATOM 1624 C CA . ILE A 1 222 ? -6.359 -5.324 10.904 1.00 90.00 222 ILE A CA 1
ATOM 1625 C C . ILE A 1 222 ? -6.506 -5.385 12.422 1.00 90.00 222 ILE A C 1
ATOM 1627 O O . ILE A 1 222 ? -6.874 -4.403 13.064 1.00 90.00 222 ILE A O 1
ATOM 1631 N N . GLY A 1 223 ? -6.157 -6.532 13.002 1.00 85.44 223 GLY A N 1
ATOM 1632 C CA . GLY A 1 223 ? -6.235 -6.801 14.435 1.00 85.44 223 GLY A CA 1
ATOM 1633 C C . GLY A 1 223 ? -7.234 -7.903 14.793 1.00 85.44 223 GLY A C 1
ATOM 1634 O O . GLY A 1 223 ? -7.665 -8.681 13.946 1.00 85.44 223 GLY A O 1
ATOM 1635 N N . GLY A 1 224 ? -7.552 -7.995 16.087 1.00 77.81 224 GLY A N 1
ATOM 1636 C CA . GLY A 1 224 ? -8.469 -8.991 16.652 1.00 77.81 224 GLY A CA 1
ATOM 1637 C C . GLY A 1 224 ? -9.880 -8.452 16.910 1.00 77.81 224 GLY A C 1
ATOM 1638 O O . GLY A 1 224 ? -10.334 -7.502 16.270 1.00 77.81 224 GLY A O 1
ATOM 1639 N N . GLU A 1 225 ? -10.580 -9.057 17.874 1.00 67.31 225 GLU A N 1
ATOM 1640 C CA . GLU A 1 225 ? -11.907 -8.605 18.311 1.00 67.31 225 GLU A CA 1
ATOM 1641 C C . GLU A 1 225 ? -11.886 -7.112 18.686 1.00 67.31 225 GLU A C 1
ATOM 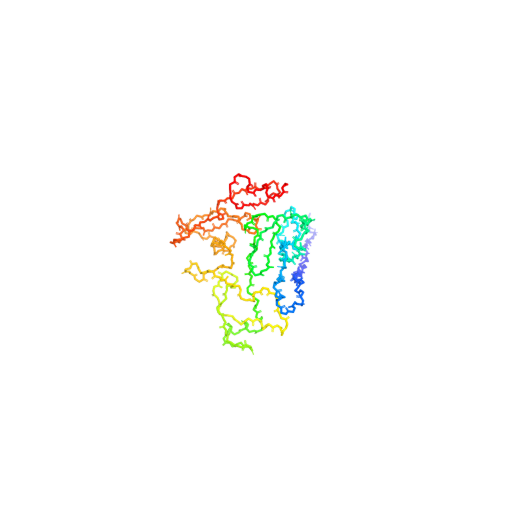1643 O O . GLU A 1 225 ? -11.039 -6.659 19.454 1.00 67.31 225 GLU A O 1
ATOM 1648 N N . GLY A 1 226 ? -12.799 -6.332 18.098 1.00 70.75 226 GLY A N 1
ATOM 1649 C CA . GLY A 1 226 ? -12.847 -4.872 18.250 1.00 70.75 226 GLY A CA 1
ATOM 1650 C C . GLY A 1 226 ? -12.131 -4.070 17.154 1.00 70.75 226 GLY A C 1
ATOM 1651 O O . GLY A 1 226 ? -12.274 -2.855 17.112 1.00 70.75 226 GLY A O 1
ATOM 1652 N N . ALA A 1 227 ? -11.433 -4.694 16.197 1.00 76.69 227 ALA A N 1
ATOM 1653 C CA . ALA A 1 227 ? -10.854 -3.945 15.069 1.00 76.69 227 ALA A CA 1
ATOM 1654 C C . ALA A 1 227 ? -11.934 -3.204 14.245 1.00 76.69 227 ALA A C 1
ATOM 1656 O O . ALA A 1 227 ? -11.742 -2.067 13.808 1.00 76.69 227 ALA A O 1
ATOM 1657 N N . CYS A 1 228 ? -13.115 -3.817 14.116 1.00 75.50 228 CYS A N 1
ATOM 1658 C CA . CYS A 1 228 ? -14.264 -3.257 13.404 1.00 75.50 228 CYS A CA 1
ATOM 1659 C C . CYS A 1 228 ? -15.105 -2.257 14.220 1.00 75.50 228 CYS A C 1
ATOM 1661 O O . CYS A 1 228 ? -15.987 -1.637 13.638 1.00 75.50 228 CYS A O 1
ATOM 1663 N N . SER A 1 229 ? -14.871 -2.072 15.528 1.00 64.38 229 SER A N 1
ATOM 1664 C CA . SER A 1 229 ? -15.613 -1.080 16.336 1.00 64.38 229 SER A CA 1
ATOM 1665 C C . SER A 1 229 ? -15.056 0.339 16.199 1.00 64.38 229 SER A C 1
ATOM 1667 O O . SER A 1 229 ? -15.542 1.273 16.823 1.00 64.38 229 SER A O 1
ATOM 1669 N N . SER A 1 230 ? -14.060 0.535 15.333 1.00 55.38 230 SER A N 1
ATOM 1670 C CA . SER A 1 230 ? -13.543 1.855 14.967 1.00 55.38 230 SER A CA 1
ATOM 1671 C C . SER A 1 230 ? -14.500 2.684 14.084 1.00 55.38 230 SER A C 1
ATOM 1673 O O . SER A 1 230 ? -14.102 3.746 13.601 1.00 55.38 230 SER A O 1
ATOM 1675 N N . PHE A 1 231 ? -15.741 2.209 13.911 1.00 50.00 231 PHE A N 1
ATOM 1676 C CA . PHE A 1 231 ? -16.795 2.766 13.057 1.00 50.00 231 PHE A CA 1
ATOM 1677 C C . PHE A 1 231 ? -18.162 2.917 13.762 1.00 50.00 231 PHE A C 1
ATOM 1679 O O . PHE A 1 231 ? -19.095 3.380 13.107 1.00 50.00 231 PHE A O 1
ATOM 1686 N N . ASP A 1 232 ? -18.282 2.527 15.041 1.00 40.62 232 ASP A N 1
ATOM 1687 C CA . ASP A 1 232 ? -19.482 2.744 15.876 1.00 40.62 232 ASP A CA 1
ATOM 1688 C C . ASP A 1 232 ? -19.392 4.069 16.660 1.00 40.62 232 ASP A C 1
ATOM 1690 O O . ASP A 1 232 ? -18.281 4.408 17.140 1.00 40.62 232 ASP A O 1
#

Radius of gyration: 23.6 Å; chains: 1; bounding box: 59×67×75 Å

Foldseek 3Di:
DDDDDDDDDDDPDDDDPPPPPPPPPVPPPAFAADPQDPAPADKDKDWPWDDAAQPGFWDKTFIDIDHDHNPDDPPDDDFDWADLDLRIITGFPFLLQNAWDFAAFDPVCVVVQQCDEPDDHFDFACHPQFGGGTHGDDDDNGDSGGHSGQDWDDDPPRGITSRPFPQVSFDACVRDVDAPADQAWFRHSQATTTGRAHPDGDPPDDRQRSAWDQEPSRGIGGHHPCRNVRPD

Secondary structure (DSSP, 8-state):
-------------------------------SPPPPP--SS-EEEEE-PPPPPTTPPPPPEEEEEEE--TTS--------EEE-STTEEEESS-GGGSPPPPP-B-TTGGGGTTS--SSS--EEEEETTEEEEEPBPPPPSS--SS-SS---EE-SSSBEE-SSSGGGGSPBTTT-S--SSEEEEEEETTEEEEEEE-SSPPTT---GGGSEEEPTTS-EEESSTTGGGGG-